Protein AF-A0A945S1F7-F1 (afdb_monomer_lite)

Sequence (358 aa):
MGRRASASGSDAGGPALHVALFGKHPAWADFLSVGLETDELRLLEQVLFDQGIDGNIASGVWGDPKERGQEIVERFNHAFVMLNGAGLLIGQWWPSRDRVGRSRPLAVCIQTESIPFARAIRVVFAQLHGTVPCLQGESSQQGVVAIVDGLRVALRAALCPSSLPPPDHELSFCPSLSWFLAHDVLSGDGDSLLRLLFLVKEALDFAESQPQHLRLPVCGTDAVETGVRWLDLLTRHFAPDQPCLLLMPADAAWVDLVVGQPDSLTLLCLGNRSQDNALDDDLSVAPSFLALAEKALGNAQAKGGDVLLREPRQKTVVLGEGSGTGRSVPAMSSKAILALVAIVVLLIVLAVALVVVL

Structure (mmCIF, N/CA/C/O backbone):
data_AF-A0A945S1F7-F1
#
_entry.id   AF-A0A945S1F7-F1
#
loop_
_atom_site.group_PDB
_atom_site.id
_atom_site.type_symbol
_atom_site.label_atom_id
_atom_site.label_alt_id
_atom_site.label_comp_id
_atom_site.label_asym_id
_atom_site.label_entity_id
_atom_site.label_seq_id
_atom_site.pdbx_PDB_ins_code
_atom_site.Cartn_x
_atom_site.Cartn_y
_atom_site.Cartn_z
_atom_site.occupancy
_atom_site.B_iso_or_equiv
_atom_site.auth_seq_id
_atom_site.auth_comp_id
_atom_site.auth_asym_id
_atom_site.auth_atom_id
_atom_site.pdbx_PDB_model_num
ATOM 1 N N . MET A 1 1 ? 13.639 -21.915 5.568 1.00 36.28 1 MET A N 1
ATOM 2 C CA . MET A 1 1 ? 12.352 -22.178 6.248 1.00 36.28 1 MET A CA 1
ATOM 3 C C . MET A 1 1 ? 11.379 -22.738 5.221 1.00 36.28 1 MET A C 1
ATOM 5 O O . MET A 1 1 ? 11.063 -22.040 4.271 1.00 36.28 1 MET A O 1
ATOM 9 N N . GLY A 1 2 ? 10.999 -24.013 5.331 1.00 31.80 2 GLY A N 1
ATOM 10 C CA . GLY A 1 2 ? 10.067 -24.646 4.390 1.00 31.80 2 GLY A CA 1
ATOM 11 C C . GLY A 1 2 ? 8.622 -24.270 4.719 1.00 31.80 2 GLY A C 1
ATOM 12 O O . GLY A 1 2 ? 8.180 -24.511 5.841 1.00 31.80 2 GLY A O 1
ATOM 13 N N . ARG A 1 3 ? 7.897 -23.675 3.761 1.00 39.59 3 ARG A N 1
ATOM 14 C CA . ARG A 1 3 ? 6.453 -23.416 3.876 1.00 39.59 3 ARG A CA 1
ATOM 15 C C . ARG A 1 3 ? 5.707 -24.751 3.950 1.00 39.59 3 ARG A C 1
ATOM 17 O O . ARG A 1 3 ? 5.797 -25.565 3.034 1.00 39.59 3 ARG A O 1
ATOM 24 N N . ARG A 1 4 ? 4.961 -24.968 5.036 1.00 31.48 4 ARG A N 1
ATOM 25 C CA . ARG A 1 4 ? 3.891 -25.970 5.082 1.00 31.48 4 ARG A CA 1
ATOM 26 C C . ARG A 1 4 ? 2.741 -25.434 4.236 1.00 31.48 4 ARG A C 1
ATOM 28 O O . ARG A 1 4 ? 2.175 -24.403 4.576 1.00 31.48 4 ARG A O 1
ATOM 35 N N . ALA A 1 5 ? 2.414 -26.125 3.149 1.00 35.66 5 ALA A N 1
ATOM 36 C CA . ALA A 1 5 ? 1.175 -25.887 2.427 1.00 35.66 5 ALA A CA 1
ATOM 37 C C . ALA A 1 5 ? 0.003 -26.206 3.370 1.00 35.66 5 ALA A C 1
ATOM 39 O O . ALA A 1 5 ? -0.187 -27.354 3.775 1.00 35.66 5 ALA A O 1
ATOM 40 N N . SER A 1 6 ? -0.723 -25.168 3.774 1.00 41.28 6 SER A N 1
ATOM 41 C CA . SER A 1 6 ? -1.999 -25.284 4.470 1.00 41.28 6 SER A CA 1
ATOM 42 C C . SER A 1 6 ? -3.024 -25.849 3.488 1.00 41.28 6 SER A C 1
ATOM 44 O O . SER A 1 6 ? -3.407 -25.181 2.532 1.00 41.28 6 SER A O 1
ATOM 46 N N . ALA A 1 7 ? -3.430 -27.099 3.698 1.00 40.28 7 ALA A N 1
ATOM 47 C CA . ALA A 1 7 ? -4.509 -27.733 2.956 1.00 40.28 7 ALA A CA 1
ATOM 48 C C . ALA A 1 7 ? -5.853 -27.370 3.608 1.00 40.28 7 ALA A C 1
ATOM 50 O O . ALA A 1 7 ? -6.366 -28.115 4.443 1.00 40.28 7 ALA A O 1
ATOM 51 N N . SER A 1 8 ? -6.419 -26.218 3.246 1.00 45.41 8 SER A N 1
ATOM 52 C CA . SER A 1 8 ? -7.858 -25.979 3.376 1.00 45.41 8 SER A CA 1
ATOM 53 C C . SER A 1 8 ? -8.549 -26.511 2.116 1.00 45.41 8 SER A C 1
ATOM 55 O O . SER A 1 8 ? -8.071 -26.320 0.999 1.00 45.41 8 SER A O 1
ATOM 57 N N . GLY A 1 9 ? -9.627 -27.275 2.311 1.00 41.16 9 GLY A N 1
ATOM 58 C CA . GLY A 1 9 ? -10.352 -27.969 1.248 1.00 41.16 9 GLY A CA 1
ATOM 59 C C . GLY A 1 9 ? -10.769 -27.023 0.125 1.00 41.16 9 GLY A C 1
ATOM 60 O O . GLY A 1 9 ? -11.421 -26.011 0.369 1.00 41.16 9 GLY A O 1
ATOM 61 N N . SER A 1 10 ? -10.370 -27.371 -1.097 1.00 42.69 10 SER A N 1
ATOM 62 C CA . SER A 1 10 ? -10.670 -26.630 -2.314 1.00 42.69 10 SER A CA 1
ATOM 63 C C . SER A 1 10 ? -12.162 -26.715 -2.636 1.00 42.69 10 SER A C 1
ATOM 65 O O . SER A 1 10 ? -12.619 -27.688 -3.243 1.00 42.69 10 SER A O 1
ATOM 67 N N . ASP A 1 11 ? -12.910 -25.684 -2.262 1.00 48.69 11 ASP A N 1
ATOM 68 C CA . ASP A 1 11 ? -14.096 -25.310 -3.022 1.00 48.69 11 ASP A CA 1
ATOM 69 C C . ASP A 1 11 ? -13.651 -24.897 -4.435 1.00 48.69 11 ASP A C 1
ATOM 71 O O . ASP A 1 11 ? -12.577 -24.327 -4.634 1.00 48.69 11 ASP A O 1
ATOM 75 N N . ALA A 1 12 ? -14.441 -25.280 -5.432 1.00 48.31 12 ALA A N 1
ATOM 76 C CA . ALA A 1 12 ? -14.116 -25.269 -6.855 1.00 48.31 12 ALA A CA 1
ATOM 77 C C . ALA A 1 12 ? -13.392 -23.998 -7.366 1.00 48.31 12 ALA A C 1
ATOM 79 O O . ALA A 1 12 ? -14.037 -22.990 -7.622 1.00 48.31 12 ALA A O 1
ATOM 80 N N . GLY A 1 13 ? -12.070 -24.093 -7.576 1.00 60.31 13 GLY A N 1
ATOM 81 C CA . GLY A 1 13 ? -11.239 -23.449 -8.617 1.00 60.31 13 GLY A CA 1
ATOM 82 C C . GLY A 1 13 ? -11.370 -21.950 -8.945 1.00 60.31 13 GLY A C 1
ATOM 83 O O . GLY A 1 13 ? -10.775 -21.515 -9.929 1.00 60.31 13 GLY A O 1
ATOM 84 N N . GLY A 1 14 ? -12.149 -21.165 -8.204 1.00 66.81 14 GLY A N 1
ATOM 85 C CA . GLY A 1 14 ? -12.323 -19.733 -8.436 1.00 66.81 14 GLY A CA 1
ATOM 86 C C . GLY A 1 14 ? -11.138 -18.908 -7.919 1.00 66.81 14 GLY A C 1
ATOM 87 O O . GLY A 1 14 ? -10.403 -19.377 -7.050 1.00 66.81 14 GLY A O 1
ATOM 88 N N . PRO A 1 15 ? -10.948 -17.672 -8.421 1.00 78.12 15 PRO A N 1
ATOM 89 C CA . PRO A 1 15 ? -9.958 -16.755 -7.860 1.00 78.12 15 PRO A CA 1
ATOM 90 C C . PRO A 1 15 ? -10.239 -16.525 -6.369 1.00 78.12 15 PRO A C 1
ATOM 92 O O . PRO A 1 15 ? -11.369 -16.196 -5.989 1.00 78.12 15 PRO A O 1
ATOM 95 N N . ALA A 1 16 ? -9.220 -16.706 -5.526 1.00 89.62 16 ALA A N 1
ATOM 96 C CA . ALA A 1 16 ? -9.347 -16.462 -4.097 1.00 89.62 16 ALA A CA 1
ATOM 97 C C . ALA A 1 16 ? -9.420 -14.951 -3.839 1.00 89.62 16 ALA A C 1
ATOM 99 O O . ALA A 1 16 ? -8.621 -14.166 -4.361 1.00 89.62 16 ALA A O 1
ATOM 100 N N . LEU A 1 17 ? -10.421 -14.551 -3.051 1.00 95.38 17 LEU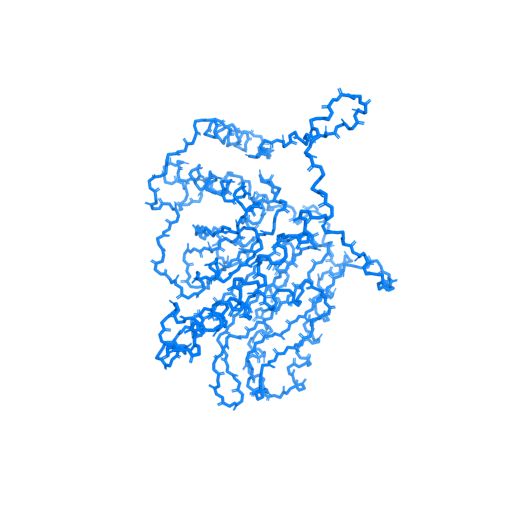 A N 1
ATOM 101 C CA . LEU A 1 17 ? -10.635 -13.170 -2.643 1.00 95.38 17 LEU A CA 1
ATOM 102 C C . LEU A 1 17 ? -11.027 -13.105 -1.173 1.00 95.38 17 LEU A C 1
ATOM 104 O O . LEU A 1 17 ? -12.053 -13.669 -0.766 1.00 95.38 17 LEU A O 1
ATOM 108 N N . HIS A 1 18 ? -10.240 -12.337 -0.426 1.00 97.25 18 HIS A N 1
ATOM 109 C CA . HIS A 1 18 ? -10.429 -12.083 0.996 1.00 97.25 18 HIS A CA 1
ATOM 110 C C . HIS A 1 18 ? -10.483 -10.577 1.243 1.00 97.25 18 HIS A C 1
ATOM 112 O O . HIS A 1 18 ? -9.827 -9.802 0.550 1.00 97.25 18 HIS A O 1
ATOM 118 N N . VAL A 1 19 ? -11.289 -10.166 2.220 1.00 98.31 19 VAL A N 1
ATOM 119 C CA . VAL A 1 19 ? -11.474 -8.759 2.597 1.00 98.31 19 VAL A CA 1
ATOM 120 C C . VAL A 1 19 ? -11.284 -8.657 4.098 1.00 98.31 19 VAL A C 1
ATOM 122 O O . VAL A 1 19 ? -11.997 -9.334 4.841 1.00 98.31 19 VAL A O 1
ATOM 125 N N . ALA A 1 20 ? -10.366 -7.792 4.509 1.00 98.38 20 ALA A N 1
ATOM 126 C CA . ALA A 1 20 ? -10.071 -7.470 5.891 1.00 98.38 20 ALA A CA 1
ATOM 127 C C . ALA A 1 20 ? -10.314 -5.989 6.185 1.00 98.38 20 ALA A C 1
ATOM 129 O O . ALA A 1 20 ? -10.164 -5.126 5.317 1.00 98.38 20 ALA A O 1
ATOM 130 N N . LEU A 1 21 ? -10.656 -5.707 7.437 1.00 98.44 21 LEU A N 1
ATOM 131 C CA . LEU A 1 21 ? -10.780 -4.366 7.989 1.00 98.44 21 LEU A CA 1
ATOM 132 C C . LEU A 1 21 ? -10.095 -4.358 9.358 1.00 98.44 21 LEU A C 1
ATOM 134 O O . LEU A 1 21 ? -10.461 -5.146 10.234 1.00 98.44 21 LEU A O 1
ATOM 138 N N . PHE A 1 22 ? -9.100 -3.493 9.539 1.00 98.06 22 PHE A N 1
ATOM 139 C CA . PHE A 1 22 ? -8.325 -3.421 10.777 1.00 98.06 22 PHE A CA 1
ATOM 140 C C . PHE A 1 22 ? -7.873 -1.996 11.102 1.00 98.06 22 PHE A C 1
ATOM 142 O O . PHE A 1 22 ? -7.606 -1.197 10.203 1.00 98.06 22 PHE A O 1
ATOM 149 N N . GLY A 1 23 ? -7.831 -1.650 12.389 1.00 97.19 23 GLY A N 1
ATOM 150 C CA . GLY A 1 23 ? -7.505 -0.306 12.872 1.00 97.19 23 GLY A CA 1
ATOM 151 C C . GLY A 1 23 ? -8.453 0.179 13.968 1.00 97.19 23 GLY A C 1
ATOM 152 O O . GLY A 1 23 ? -8.970 -0.602 14.763 1.00 97.19 23 GLY A O 1
ATOM 153 N N . LYS A 1 24 ? -8.703 1.488 14.044 1.00 96.75 24 LYS A N 1
ATOM 154 C CA . LYS A 1 24 ? -9.683 2.064 14.988 1.00 96.75 24 LYS A CA 1
ATOM 155 C C . LYS A 1 24 ? -10.971 2.431 14.265 1.00 96.75 24 LYS A C 1
ATOM 157 O O . LYS A 1 24 ? -10.916 2.931 13.150 1.00 96.75 24 LYS A O 1
ATOM 162 N N . HIS A 1 25 ? -12.128 2.212 14.882 1.00 98.06 25 HIS A N 1
ATOM 163 C CA . HIS A 1 25 ? -13.421 2.550 14.281 1.00 98.06 25 HIS A CA 1
ATOM 164 C C . HIS A 1 25 ? -14.440 2.984 15.351 1.00 98.06 25 HIS A C 1
ATOM 166 O O . HIS A 1 25 ? -14.472 2.349 16.411 1.00 98.06 25 HIS A O 1
ATOM 172 N N . PRO A 1 26 ? -15.317 3.981 15.096 1.00 98.00 26 PRO A N 1
ATOM 173 C CA . PRO A 1 26 ? -16.248 4.510 16.103 1.00 98.00 26 PRO A CA 1
ATOM 174 C C . PRO A 1 26 ? -17.187 3.474 16.739 1.00 98.00 26 PRO A C 1
ATOM 176 O O . PRO A 1 26 ? -17.612 3.632 17.881 1.00 98.00 26 PRO A O 1
ATOM 179 N N . ALA A 1 27 ? -17.490 2.390 16.023 1.00 98.06 27 ALA A N 1
ATOM 180 C CA . ALA A 1 27 ? -18.335 1.300 16.517 1.00 98.06 27 ALA A CA 1
ATOM 181 C C . ALA A 1 27 ? -17.644 0.341 17.518 1.00 98.06 27 ALA A C 1
ATOM 183 O O . ALA A 1 27 ? -18.314 -0.475 18.160 1.00 98.06 27 ALA A O 1
ATOM 184 N N . TRP A 1 28 ? -16.319 0.417 17.686 1.00 98.25 28 TRP A N 1
ATOM 185 C CA . TRP A 1 28 ? -15.561 -0.410 18.632 1.00 98.25 28 TRP A CA 1
ATOM 186 C C . TRP A 1 28 ? -14.955 0.440 19.735 1.00 98.25 28 TRP A C 1
ATOM 188 O O . TRP A 1 28 ? -14.547 1.571 19.507 1.00 98.25 28 TRP A O 1
ATOM 198 N N . ALA A 1 29 ? -14.900 -0.101 20.955 1.00 96.94 29 ALA A N 1
ATOM 199 C CA . ALA A 1 29 ? -14.156 0.538 22.036 1.00 96.94 29 ALA A CA 1
ATOM 200 C C . ALA A 1 29 ? -12.647 0.368 21.850 1.00 96.94 29 ALA A C 1
ATOM 202 O O . ALA A 1 29 ? -11.910 1.279 22.199 1.00 96.94 29 ALA A O 1
ATOM 203 N N . ASP A 1 30 ? -12.215 -0.763 21.287 1.00 95.75 30 ASP A N 1
ATOM 204 C CA . ASP A 1 30 ? -10.816 -1.157 21.131 1.00 95.75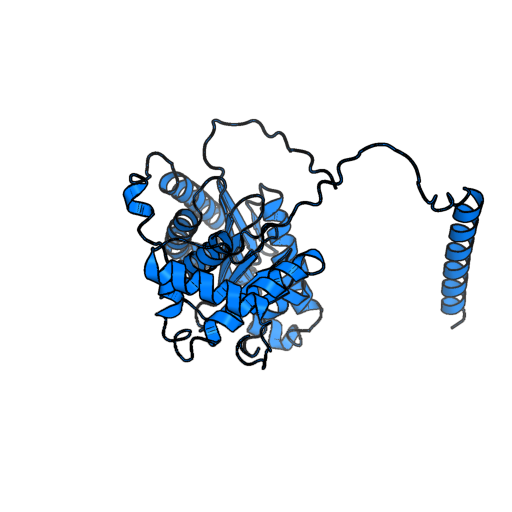 30 ASP A CA 1
ATOM 205 C C . ASP A 1 30 ? -10.402 -1.254 19.659 1.00 95.75 30 ASP A C 1
ATOM 207 O O . ASP A 1 30 ? -11.055 -0.699 18.777 1.00 95.75 30 ASP A O 1
ATOM 211 N N . PHE A 1 31 ? -9.239 -1.852 19.405 1.00 95.94 31 PHE A N 1
ATOM 212 C CA . PHE A 1 31 ? -8.765 -2.115 18.052 1.00 95.94 31 PHE A CA 1
ATOM 213 C C . PHE A 1 31 ? -9.722 -3.086 17.343 1.00 95.94 31 PHE A C 1
ATOM 215 O O . PHE A 1 31 ? -10.110 -4.112 17.902 1.00 95.94 31 PHE A O 1
ATOM 222 N N . LEU A 1 32 ? -10.135 -2.723 16.135 1.00 97.44 32 LEU A N 1
ATOM 223 C CA . LEU A 1 32 ? -10.946 -3.535 15.244 1.00 97.44 32 LEU A CA 1
ATOM 224 C C . LEU A 1 32 ? -10.019 -4.403 14.402 1.00 97.44 32 LEU A C 1
ATOM 226 O O . LEU A 1 32 ? -9.070 -3.888 13.824 1.00 97.44 32 LEU A O 1
ATOM 230 N N . SER A 1 33 ? -10.338 -5.689 14.300 1.00 97.25 33 SER A N 1
ATOM 231 C CA . SER A 1 33 ? -9.653 -6.637 13.428 1.00 97.25 33 SER A CA 1
ATOM 232 C C . SER A 1 33 ? -10.656 -7.690 12.952 1.00 97.25 33 SER A C 1
ATOM 234 O O . SER A 1 33 ? -11.132 -8.514 13.736 1.00 97.25 33 SER A O 1
ATOM 236 N N . VAL A 1 34 ? -11.076 -7.608 11.686 1.00 96.88 34 VAL A N 1
ATOM 237 C CA . VAL A 1 34 ? -12.052 -8.523 11.070 1.00 96.88 34 VAL A CA 1
ATOM 238 C C . VAL A 1 34 ? -11.606 -8.931 9.668 1.00 96.88 34 VAL A C 1
ATOM 240 O O . VAL A 1 34 ? -10.986 -8.151 8.951 1.00 96.88 34 VAL A O 1
ATOM 243 N N . GLY A 1 35 ? -11.944 -10.157 9.255 1.00 95.88 35 GLY A N 1
ATOM 244 C CA . GLY A 1 35 ? -11.673 -10.647 7.896 1.00 95.88 35 GLY A CA 1
ATOM 245 C C . GLY A 1 35 ? -10.225 -11.078 7.618 1.00 95.88 35 GLY A C 1
ATOM 246 O O . GLY A 1 35 ? -9.850 -11.258 6.463 1.00 95.88 35 GLY A O 1
ATOM 247 N N . LEU A 1 36 ? -9.410 -11.283 8.658 1.00 96.50 36 LEU A N 1
ATOM 248 C CA . LEU A 1 36 ? -8.033 -11.788 8.558 1.00 96.50 36 LEU A CA 1
ATOM 249 C C . LEU A 1 36 ? -7.988 -13.311 8.387 1.00 96.50 36 LEU A C 1
ATOM 251 O O . LEU A 1 36 ? -7.552 -14.066 9.264 1.00 96.50 36 LEU A O 1
ATOM 255 N N . GLU A 1 37 ? -8.518 -13.773 7.264 1.00 95.88 37 GLU A N 1
ATOM 256 C CA . GLU A 1 37 ? -8.692 -15.197 6.972 1.00 95.88 37 GLU A CA 1
ATOM 257 C C . GLU A 1 37 ? -7.371 -15.871 6.567 1.00 95.88 37 GLU A C 1
ATOM 259 O O . GLU A 1 37 ? -7.150 -17.037 6.903 1.00 95.88 37 GLU A O 1
ATOM 264 N N . THR A 1 38 ? -6.469 -15.125 5.930 1.00 96.25 38 THR A N 1
ATOM 265 C CA . THR A 1 38 ? -5.183 -15.608 5.409 1.00 96.25 38 THR A CA 1
ATOM 266 C C . THR A 1 38 ? -4.010 -15.199 6.298 1.00 96.25 38 THR A C 1
ATOM 268 O O . THR A 1 38 ? -4.092 -14.243 7.075 1.00 96.25 38 THR A O 1
ATOM 271 N N . ASP A 1 39 ? -2.896 -15.921 6.179 1.00 95.75 39 ASP A N 1
ATOM 272 C CA . ASP A 1 39 ? -1.660 -15.572 6.885 1.00 95.75 39 ASP A CA 1
ATOM 273 C C . ASP A 1 39 ? -1.058 -14.273 6.338 1.00 95.75 39 ASP A C 1
ATOM 275 O O . ASP A 1 39 ? -0.510 -13.482 7.101 1.00 95.75 39 ASP A O 1
ATOM 279 N N . GLU A 1 40 ? -1.218 -14.007 5.041 1.00 95.56 40 GLU A N 1
ATOM 280 C CA . GLU A 1 40 ? -0.779 -12.773 4.396 1.00 95.56 40 GLU A CA 1
ATOM 281 C C . GLU A 1 40 ? -1.488 -11.540 4.962 1.00 95.56 40 GLU A C 1
ATOM 283 O O . GLU A 1 40 ? -0.826 -10.541 5.233 1.00 95.56 40 GLU A O 1
ATOM 288 N N . LEU A 1 41 ? -2.806 -11.601 5.187 1.00 97.12 41 LEU A N 1
ATOM 289 C CA . LEU A 1 41 ? -3.553 -10.484 5.772 1.00 97.12 41 LEU A CA 1
ATOM 290 C C . LEU A 1 41 ? -3.168 -10.245 7.237 1.00 97.12 41 LEU A C 1
ATOM 292 O O . LEU A 1 41 ? -3.018 -9.093 7.638 1.00 97.12 41 LEU A O 1
ATOM 296 N N . ARG A 1 42 ? -2.955 -11.310 8.024 1.00 97.38 42 ARG A N 1
ATOM 297 C CA . ARG A 1 42 ? -2.464 -11.191 9.412 1.00 97.38 42 ARG A CA 1
ATOM 298 C C . ARG A 1 42 ? -1.059 -10.604 9.463 1.00 97.38 42 ARG A C 1
ATOM 300 O O . ARG A 1 42 ? -0.787 -9.727 10.273 1.00 97.38 42 ARG A O 1
ATOM 307 N N . LEU A 1 43 ? -0.172 -11.070 8.583 1.00 95.56 43 LEU A N 1
ATOM 308 C CA . LEU A 1 43 ? 1.182 -10.539 8.478 1.00 95.56 43 LEU A CA 1
ATOM 309 C C . LEU A 1 43 ? 1.154 -9.061 8.082 1.00 95.56 43 LEU A C 1
ATOM 311 O O . LEU A 1 43 ? 1.918 -8.272 8.629 1.00 95.56 43 LEU A O 1
ATOM 315 N N . LEU A 1 44 ? 0.271 -8.682 7.155 1.00 95.69 44 LEU A N 1
ATOM 316 C CA . LEU A 1 44 ? 0.110 -7.298 6.733 1.00 95.69 44 LEU A CA 1
ATOM 317 C C . LEU A 1 44 ? -0.371 -6.402 7.882 1.00 95.69 44 LEU A C 1
ATOM 319 O O . LEU A 1 44 ? 0.213 -5.344 8.092 1.00 95.69 44 LEU A O 1
ATOM 323 N N . GLU A 1 45 ? -1.394 -6.818 8.635 1.00 96.88 45 GLU A N 1
ATOM 324 C CA . GLU A 1 45 ? -1.849 -6.103 9.836 1.00 96.88 45 GLU A CA 1
ATOM 325 C C . GLU A 1 45 ? -0.696 -5.940 10.833 1.00 96.88 45 GLU A C 1
ATOM 327 O O . GLU A 1 45 ? -0.377 -4.817 11.219 1.00 96.88 45 GLU A O 1
ATOM 332 N N . GLN A 1 46 ? -0.015 -7.035 11.182 1.00 96.25 46 GLN A N 1
ATOM 333 C CA . GLN A 1 46 ? 1.082 -7.019 12.146 1.00 96.25 46 GLN A CA 1
ATOM 334 C C . GLN A 1 46 ? 2.223 -6.085 11.712 1.00 96.25 46 GLN A C 1
ATOM 336 O O . GLN A 1 46 ? 2.772 -5.331 12.515 1.00 96.25 46 GLN A O 1
ATOM 341 N N . VAL A 1 47 ? 2.615 -6.138 10.440 1.00 94.31 47 VAL A N 1
ATOM 342 C CA . VAL A 1 47 ? 3.730 -5.342 9.919 1.00 94.31 47 VAL A CA 1
ATOM 343 C C . VAL A 1 47 ? 3.343 -3.875 9.797 1.00 94.31 47 VAL A C 1
ATOM 345 O O . VAL A 1 47 ? 4.086 -3.007 10.247 1.00 94.31 47 VAL A O 1
ATOM 348 N N . LEU A 1 48 ? 2.182 -3.576 9.213 1.00 93.44 48 LEU A N 1
ATOM 349 C CA . LEU A 1 48 ? 1.798 -2.196 8.936 1.00 93.44 48 LEU A CA 1
ATOM 350 C C . LEU A 1 48 ? 1.308 -1.471 10.191 1.00 93.44 48 LEU A C 1
ATOM 352 O O . LEU A 1 48 ? 1.660 -0.309 10.382 1.00 93.44 48 LEU A O 1
ATOM 356 N N . PHE A 1 49 ? 0.535 -2.132 11.057 1.00 93.06 49 PHE A N 1
ATOM 357 C CA . PHE A 1 49 ? 0.030 -1.522 12.287 1.00 93.06 49 PHE A CA 1
ATOM 358 C C . PHE A 1 49 ? 0.971 -1.723 13.460 1.00 93.06 49 PHE A C 1
ATOM 360 O O . PHE A 1 49 ? 1.541 -0.734 13.913 1.00 93.06 49 PHE A O 1
ATOM 367 N N . ASP A 1 50 ? 1.157 -2.953 13.939 1.00 92.75 50 ASP A N 1
ATOM 368 C CA . ASP A 1 50 ? 1.857 -3.170 15.211 1.00 92.75 50 ASP A CA 1
ATOM 369 C C . ASP A 1 50 ? 3.319 -2.717 15.133 1.00 92.75 50 ASP A C 1
ATOM 371 O O . ASP A 1 50 ? 3.807 -1.980 15.991 1.00 92.75 50 ASP A O 1
ATOM 375 N N . GLN A 1 51 ? 4.025 -3.142 14.083 1.00 93.31 51 GLN A N 1
ATOM 376 C CA . GLN A 1 51 ? 5.445 -2.837 13.904 1.00 93.31 51 GLN A CA 1
ATOM 377 C C . GLN A 1 51 ? 5.659 -1.458 13.271 1.00 93.31 51 GLN A C 1
ATOM 379 O O . GLN A 1 51 ? 6.539 -0.716 13.702 1.00 93.31 51 GLN A O 1
ATOM 384 N N . GLY A 1 52 ? 4.853 -1.114 12.267 1.00 92.81 52 GLY A N 1
ATOM 385 C CA . GLY A 1 52 ? 4.921 0.151 11.546 1.00 92.81 52 GLY A CA 1
ATOM 386 C C . GLY A 1 52 ? 4.330 1.310 12.334 1.00 92.81 52 GLY A C 1
ATOM 387 O O . GLY A 1 52 ? 5.041 2.049 13.007 1.00 92.81 52 GLY A O 1
ATOM 388 N N . ILE A 1 53 ? 3.018 1.504 12.217 1.00 91.31 53 ILE A N 1
ATOM 389 C CA . ILE A 1 53 ? 2.319 2.689 12.729 1.00 91.31 53 ILE A CA 1
ATOM 390 C C . ILE A 1 53 ? 2.443 2.809 14.251 1.00 91.31 53 ILE A C 1
ATOM 392 O O . ILE A 1 53 ? 2.877 3.846 14.750 1.00 91.31 53 ILE A O 1
ATOM 396 N N . ASP A 1 54 ? 2.082 1.770 15.002 1.00 90.69 54 ASP A N 1
ATOM 397 C CA . ASP A 1 54 ? 2.141 1.794 16.461 1.00 90.69 54 ASP A CA 1
ATOM 398 C C . ASP A 1 54 ? 3.578 1.804 16.972 1.00 90.69 54 ASP A C 1
ATOM 400 O O . ASP A 1 54 ? 3.876 2.563 17.895 1.00 90.69 54 ASP A O 1
ATOM 404 N N . GLY A 1 55 ? 4.485 1.054 16.341 1.00 91.69 55 GLY A N 1
ATOM 405 C CA . GLY A 1 55 ? 5.913 1.094 16.656 1.00 91.69 55 GLY A CA 1
ATOM 406 C C . GLY A 1 55 ? 6.535 2.483 16.461 1.00 91.69 55 GLY A C 1
ATOM 407 O O . GLY A 1 55 ? 7.252 2.979 17.336 1.00 91.69 55 GLY A O 1
ATOM 408 N N . ASN A 1 56 ? 6.218 3.164 15.358 1.00 91.62 56 ASN A N 1
ATOM 409 C CA . ASN A 1 56 ? 6.741 4.500 15.056 1.00 91.62 56 ASN A CA 1
ATOM 410 C C . ASN A 1 56 ? 6.116 5.599 15.927 1.00 91.62 56 ASN A C 1
ATOM 412 O O . ASN A 1 56 ? 6.802 6.554 16.298 1.00 91.62 56 ASN A O 1
ATOM 416 N N . ILE A 1 57 ? 4.848 5.446 16.322 1.00 88.19 57 ILE A N 1
ATOM 417 C CA . ILE A 1 57 ? 4.235 6.310 17.338 1.00 88.19 57 ILE A CA 1
ATOM 418 C C . ILE A 1 57 ? 4.899 6.060 18.696 1.00 88.19 57 ILE A C 1
ATOM 420 O O . ILE A 1 57 ? 5.352 7.001 19.336 1.00 88.19 57 ILE A O 1
ATOM 424 N N . ALA A 1 58 ? 4.991 4.808 19.149 1.00 88.69 58 ALA A N 1
ATOM 425 C CA . ALA A 1 58 ? 5.502 4.471 20.478 1.00 88.69 58 ALA A CA 1
ATOM 426 C C . ALA A 1 58 ? 6.978 4.84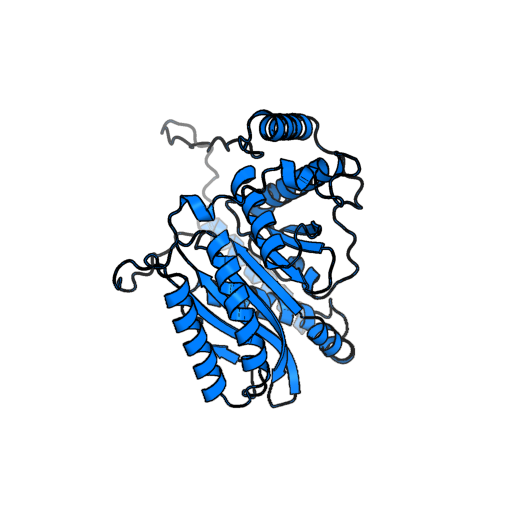8 20.672 1.00 88.69 58 ALA A C 1
ATOM 428 O O . ALA A 1 58 ? 7.364 5.256 21.766 1.00 88.69 58 ALA A O 1
ATOM 429 N N . SER A 1 59 ? 7.792 4.750 19.618 1.00 90.06 59 SER A N 1
ATOM 430 C CA . SER A 1 59 ? 9.198 5.170 19.643 1.00 90.06 59 SER A CA 1
ATOM 431 C C . SER A 1 59 ? 9.384 6.692 19.670 1.00 90.06 59 SER A C 1
ATOM 433 O O . SER A 1 59 ? 10.486 7.162 19.947 1.00 90.06 59 SER A O 1
ATOM 435 N N . GLY A 1 60 ? 8.333 7.469 19.385 1.00 88.06 60 GLY A N 1
ATOM 436 C CA . GLY A 1 60 ? 8.395 8.927 19.303 1.00 88.06 60 GLY A CA 1
ATOM 437 C C . GLY A 1 60 ? 9.122 9.450 18.062 1.00 88.06 60 GLY A 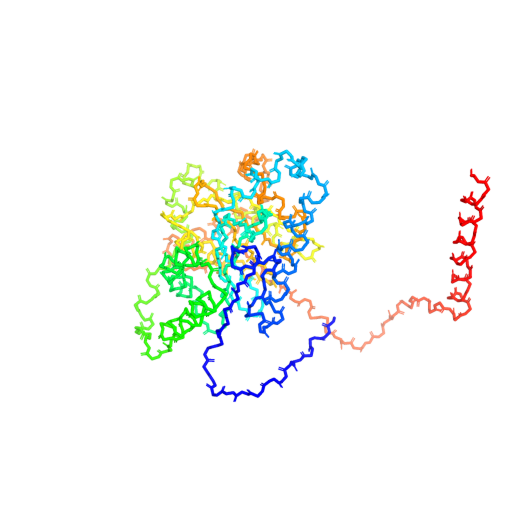C 1
ATOM 438 O O . GLY A 1 60 ? 9.379 10.649 17.976 1.00 88.06 60 GLY A O 1
ATOM 439 N N . VAL A 1 61 ? 9.446 8.592 17.083 1.00 88.12 61 VAL A N 1
ATOM 440 C CA . VAL A 1 61 ? 10.158 9.007 15.858 1.00 88.12 61 VAL A CA 1
ATOM 441 C C . VAL A 1 61 ? 9.309 9.953 15.006 1.00 88.12 61 VAL A C 1
ATOM 443 O O . VAL A 1 61 ? 9.841 10.853 14.360 1.00 88.12 61 VAL A O 1
ATOM 446 N N . TRP A 1 62 ? 7.981 9.828 15.054 1.00 85.31 62 TRP A N 1
ATOM 447 C CA . TRP A 1 62 ? 7.079 10.802 14.429 1.00 85.31 62 TRP A CA 1
ATOM 448 C C . TRP A 1 62 ? 6.794 12.045 15.301 1.00 85.31 62 TRP A C 1
ATOM 450 O O . TRP A 1 62 ? 6.032 12.929 14.906 1.00 85.31 62 TRP A O 1
ATOM 460 N N . GLY A 1 63 ? 7.450 12.162 16.456 1.00 82.31 63 GLY A N 1
ATOM 461 C CA . GLY A 1 63 ? 7.267 13.217 17.453 1.00 82.31 63 GLY A CA 1
ATOM 462 C C . GLY A 1 63 ? 6.554 12.723 18.712 1.00 82.31 63 GLY A C 1
ATOM 463 O O . GLY A 1 63 ? 6.166 11.557 18.791 1.00 82.31 63 GLY A O 1
ATOM 464 N N . ASP A 1 64 ? 6.379 13.610 19.702 1.00 78.25 64 ASP A N 1
ATOM 465 C CA . ASP A 1 64 ? 5.708 13.255 20.960 1.00 78.25 64 ASP A CA 1
ATOM 466 C C . ASP A 1 64 ? 4.284 12.738 20.667 1.00 78.25 64 ASP A C 1
ATOM 468 O O . ASP A 1 64 ? 3.466 13.477 20.106 1.00 78.25 64 ASP A O 1
ATOM 472 N N . PRO A 1 65 ? 3.946 11.494 21.051 1.00 72.75 65 PRO A N 1
ATOM 473 C CA . PRO A 1 65 ? 2.623 10.918 20.827 1.00 72.75 65 PRO A CA 1
ATOM 474 C C . PRO A 1 65 ? 1.470 11.736 21.413 1.00 72.75 65 PRO A C 1
ATOM 476 O O . PRO A 1 65 ? 0.360 11.680 20.882 1.00 72.75 65 PRO A O 1
ATOM 479 N N . LYS A 1 66 ? 1.707 12.483 22.498 1.00 72.31 66 LYS A N 1
ATOM 480 C CA . LYS A 1 66 ? 0.695 13.332 23.142 1.00 72.31 66 LYS A CA 1
ATOM 481 C C . LYS A 1 66 ? 0.420 14.606 22.355 1.00 72.31 66 LYS A C 1
ATOM 483 O O . LYS A 1 66 ? -0.709 15.082 22.372 1.00 72.31 66 LYS A O 1
ATOM 488 N N . GLU A 1 67 ? 1.434 15.139 21.684 1.00 71.44 67 GLU A N 1
ATOM 489 C CA . GLU A 1 67 ? 1.343 16.409 20.963 1.00 71.44 67 GLU A CA 1
ATOM 490 C C . GLU A 1 67 ? 1.013 16.189 19.485 1.00 71.44 67 GLU A C 1
ATOM 492 O O . GLU A 1 67 ? 0.136 16.847 18.935 1.00 71.44 67 GLU A O 1
ATOM 497 N N . ARG A 1 68 ? 1.675 15.219 18.844 1.00 73.06 68 ARG A N 1
ATOM 498 C CA . ARG A 1 68 ? 1.626 15.013 17.389 1.00 73.06 68 ARG A CA 1
ATOM 499 C C . ARG A 1 68 ? 0.929 13.730 16.970 1.00 73.06 68 ARG A C 1
ATOM 501 O O . ARG A 1 68 ? 0.597 13.589 15.798 1.00 73.06 68 ARG A O 1
ATOM 508 N N . GLY A 1 69 ? 0.660 12.808 17.897 1.00 70.69 69 GLY A N 1
ATOM 509 C CA . GLY A 1 69 ? 0.025 11.522 17.585 1.00 70.69 69 GLY A CA 1
ATOM 510 C C . GLY A 1 69 ? -1.289 11.680 16.817 1.00 70.69 69 GLY A C 1
ATOM 511 O O . GLY A 1 69 ? -1.546 10.947 15.866 1.00 70.69 69 GLY A O 1
ATOM 512 N N . GLN A 1 70 ? -2.096 12.677 17.182 1.00 75.88 70 GLN A N 1
ATOM 513 C CA . GLN A 1 70 ? -3.340 12.976 16.480 1.00 75.88 70 GLN A CA 1
ATOM 514 C C . GLN A 1 70 ? -3.102 13.631 15.111 1.00 75.88 70 GLN A C 1
ATOM 516 O O . GLN A 1 70 ? -3.714 13.204 14.136 1.00 75.88 70 GLN A O 1
ATOM 521 N N . GLU A 1 71 ? -2.183 14.597 15.017 1.00 82.56 71 GLU A N 1
ATOM 522 C CA . GLU A 1 71 ? -1.821 15.241 13.745 1.00 82.56 71 GLU A CA 1
ATOM 523 C C . GLU A 1 71 ? -1.306 14.226 12.719 1.00 82.56 71 GLU A C 1
ATOM 525 O O . GLU A 1 71 ? -1.601 14.328 11.533 1.00 82.56 71 GLU A O 1
ATOM 530 N N . ILE A 1 72 ? -0.527 13.238 13.168 1.00 82.38 72 ILE A N 1
ATOM 531 C CA . ILE A 1 72 ? -0.008 12.168 12.314 1.00 82.38 72 ILE A CA 1
ATOM 532 C C . ILE A 1 72 ? -1.159 11.304 11.805 1.00 82.38 72 ILE A C 1
ATOM 534 O O . ILE A 1 72 ? -1.229 11.036 10.610 1.00 82.38 72 ILE A O 1
ATOM 538 N N . VAL A 1 73 ? -2.090 10.910 12.682 1.00 85.19 73 VAL A N 1
ATOM 539 C CA . VAL A 1 73 ? -3.260 10.108 12.289 1.00 85.19 73 VAL A CA 1
ATOM 540 C C . VAL A 1 73 ? -4.136 10.855 11.282 1.00 85.19 73 VAL A C 1
ATOM 542 O O . VAL A 1 73 ? -4.588 10.257 10.310 1.00 85.19 73 VAL A O 1
ATOM 545 N N . GLU A 1 74 ? -4.330 12.159 11.466 1.00 87.69 74 GLU A N 1
ATOM 546 C CA . GLU A 1 74 ? -5.096 13.018 10.552 1.00 87.69 74 GLU A CA 1
ATOM 547 C C . GLU A 1 74 ? -4.481 13.106 9.144 1.00 87.69 74 GLU A C 1
ATOM 549 O O . GLU A 1 74 ? -5.185 13.425 8.189 1.00 87.69 74 GLU A O 1
ATOM 554 N N . ARG A 1 75 ? -3.199 12.754 8.979 1.00 87.06 75 ARG A N 1
ATOM 555 C CA . ARG A 1 75 ? -2.519 12.717 7.672 1.00 87.06 75 ARG A CA 1
ATOM 556 C C . ARG A 1 75 ? -2.697 11.409 6.914 1.00 87.06 75 ARG A C 1
ATOM 558 O O . ARG A 1 75 ? -2.292 11.348 5.752 1.00 87.06 75 ARG A O 1
ATOM 565 N N . PHE A 1 76 ? -3.250 10.365 7.532 1.00 90.56 76 PHE A N 1
ATOM 566 C CA . PHE A 1 76 ? -3.451 9.099 6.835 1.00 90.56 76 PHE A CA 1
ATOM 567 C C . PHE A 1 76 ? -4.540 9.264 5.788 1.00 90.56 76 PHE A C 1
ATOM 569 O O . PHE A 1 76 ? -5.711 9.273 6.115 1.00 90.56 76 PHE A O 1
ATOM 576 N N . ASN A 1 77 ? -4.161 9.355 4.524 1.00 93.44 77 ASN A N 1
ATOM 577 C CA . ASN A 1 77 ? -5.081 9.247 3.403 1.00 93.44 77 ASN A CA 1
ATOM 578 C C . ASN A 1 77 ? -4.309 8.608 2.256 1.00 93.44 77 ASN A C 1
ATOM 580 O O . ASN A 1 77 ? -3.794 9.297 1.378 1.00 93.44 77 ASN A O 1
ATOM 584 N N . HIS A 1 78 ? -4.107 7.299 2.359 1.00 95.75 78 HIS A N 1
ATOM 585 C CA . HIS A 1 78 ? -3.206 6.568 1.478 1.00 95.75 78 HIS A CA 1
ATOM 586 C C . HIS A 1 78 ? -3.957 5.421 0.831 1.00 95.75 78 HIS A C 1
ATOM 588 O O . HIS A 1 78 ? -4.572 4.610 1.521 1.00 95.75 78 HIS A O 1
ATOM 594 N N . ALA A 1 79 ? -3.856 5.319 -0.483 1.00 97.69 79 ALA A N 1
ATOM 595 C CA . ALA A 1 79 ? -4.045 4.053 -1.161 1.00 97.69 79 ALA A CA 1
ATOM 596 C C . ALA A 1 79 ? -2.751 3.238 -1.037 1.00 97.69 79 ALA A C 1
ATOM 598 O O . ALA A 1 79 ? -1.658 3.804 -0.993 1.00 97.69 79 ALA A O 1
ATOM 599 N N . PHE A 1 80 ? -2.851 1.916 -0.995 1.00 98.06 80 PHE A N 1
ATOM 600 C CA . PHE A 1 80 ? -1.673 1.063 -1.058 1.00 98.06 80 PHE A CA 1
ATOM 601 C C . PHE A 1 80 ? -1.912 -0.170 -1.915 1.00 98.06 80 PHE A C 1
ATOM 603 O O . PHE A 1 80 ? -3.032 -0.680 -2.012 1.00 98.06 80 PHE A O 1
ATOM 610 N N . VAL A 1 81 ? -0.837 -0.654 -2.530 1.00 98.12 81 VAL A N 1
ATOM 611 C CA . VAL A 1 81 ? -0.827 -1.921 -3.258 1.00 98.12 81 VAL A CA 1
ATOM 612 C C . VAL A 1 81 ? 0.463 -2.659 -2.940 1.00 98.12 81 VAL A C 1
ATOM 614 O O . VAL A 1 81 ? 1.542 -2.102 -3.102 1.00 98.12 81 VAL A O 1
ATOM 617 N N . MET A 1 82 ? 0.363 -3.912 -2.510 1.00 97.94 82 MET A N 1
ATOM 618 C CA . MET A 1 82 ? 1.507 -4.779 -2.262 1.00 97.94 82 MET A CA 1
ATOM 619 C C . MET A 1 82 ? 1.454 -5.992 -3.178 1.00 97.94 82 MET A C 1
ATOM 621 O O . MET A 1 82 ? 0.528 -6.800 -3.101 1.00 97.94 82 MET A O 1
ATOM 625 N N . LEU A 1 83 ? 2.470 -6.128 -4.022 1.00 96.69 83 LEU A N 1
ATOM 626 C CA . LEU A 1 83 ? 2.747 -7.355 -4.753 1.00 96.69 83 LEU A CA 1
ATOM 627 C C . LEU A 1 83 ? 3.646 -8.239 -3.893 1.00 96.69 83 LEU A C 1
ATOM 629 O O . LEU A 1 83 ? 4.659 -7.774 -3.372 1.00 96.69 83 LEU A O 1
ATOM 633 N N . ASN A 1 84 ? 3.303 -9.514 -3.754 1.00 94.19 84 ASN A N 1
ATOM 634 C CA . ASN A 1 84 ? 4.159 -10.496 -3.100 1.00 94.19 84 ASN A CA 1
ATOM 635 C C . ASN A 1 84 ? 4.013 -11.874 -3.768 1.00 94.19 84 ASN A C 1
ATOM 637 O O . ASN A 1 84 ? 3.230 -12.059 -4.697 1.00 94.19 84 ASN A O 1
ATOM 641 N N . GLY A 1 85 ? 4.764 -12.867 -3.287 1.00 89.19 85 GLY A N 1
ATOM 642 C CA . GLY A 1 85 ? 4.723 -14.221 -3.849 1.00 89.19 85 GLY A CA 1
ATOM 643 C C . GLY A 1 85 ? 3.394 -14.974 -3.667 1.00 89.19 85 GLY A C 1
ATOM 644 O O . GLY A 1 85 ? 3.251 -16.052 -4.235 1.00 89.19 85 GLY A O 1
ATOM 645 N N . ALA A 1 86 ? 2.454 -14.456 -2.872 1.00 89.50 86 ALA A N 1
ATOM 646 C CA . ALA A 1 86 ? 1.123 -15.038 -2.681 1.00 89.50 86 ALA A CA 1
ATOM 647 C C . ALA A 1 86 ? 0.055 -14.374 -3.566 1.00 89.50 86 ALA A C 1
ATOM 649 O O . ALA A 1 86 ? -0.972 -14.982 -3.843 1.00 89.50 86 ALA A O 1
ATOM 650 N N . GLY A 1 87 ? 0.296 -13.154 -4.047 1.00 93.31 87 GLY A N 1
ATOM 651 C CA . GLY A 1 87 ? -0.639 -12.436 -4.898 1.00 93.31 87 GLY A CA 1
ATOM 652 C C . GLY A 1 87 ? -0.543 -10.934 -4.698 1.00 93.31 87 GLY A C 1
ATOM 653 O O . GLY A 1 87 ? 0.543 -10.368 -4.558 1.00 93.31 87 GLY A O 1
ATOM 654 N N . LEU A 1 88 ? -1.704 -10.288 -4.714 1.00 97.12 88 LEU A N 1
ATOM 655 C CA . LEU A 1 88 ? -1.813 -8.842 -4.634 1.00 97.12 88 LEU A CA 1
ATOM 656 C C . LEU A 1 88 ? -2.713 -8.441 -3.467 1.00 97.12 88 LEU A C 1
ATOM 658 O O . LEU A 1 88 ? -3.857 -8.889 -3.374 1.00 97.12 88 LEU A O 1
ATOM 662 N N . LEU A 1 89 ? -2.198 -7.565 -2.612 1.00 98.19 89 LEU A N 1
ATOM 663 C CA . LEU A 1 89 ? -2.941 -6.914 -1.539 1.00 98.19 89 LEU A CA 1
ATOM 664 C C . LEU A 1 89 ? -3.209 -5.469 -1.959 1.00 98.19 89 LEU A C 1
ATOM 666 O O . LEU A 1 89 ? -2.281 -4.749 -2.312 1.00 98.19 89 LEU A O 1
ATOM 670 N N . ILE A 1 90 ? -4.464 -5.040 -1.938 1.00 98.56 90 ILE A N 1
ATOM 671 C CA . ILE A 1 90 ? -4.883 -3.685 -2.317 1.00 98.56 90 ILE A CA 1
ATOM 672 C C . ILE A 1 90 ? -5.674 -3.104 -1.158 1.00 98.56 90 ILE A C 1
ATOM 674 O O . ILE A 1 90 ? -6.545 -3.781 -0.614 1.00 98.56 90 ILE A O 1
ATOM 678 N N . GLY A 1 91 ? -5.426 -1.858 -0.781 1.00 98.06 91 GLY A N 1
ATOM 679 C CA . GLY A 1 91 ? -6.197 -1.254 0.291 1.00 98.06 91 GLY A CA 1
ATOM 680 C C . GLY A 1 91 ? -6.122 0.254 0.356 1.00 98.06 91 GLY A C 1
ATOM 681 O O . GLY A 1 91 ? -5.492 0.919 -0.468 1.00 98.06 91 GLY A O 1
ATOM 682 N N . GLN A 1 92 ? -6.817 0.784 1.354 1.00 98.00 92 GLN A N 1
ATOM 683 C CA . GLN A 1 92 ? -6.856 2.206 1.645 1.00 98.00 92 GLN A CA 1
ATOM 684 C C . GLN A 1 92 ? -6.825 2.432 3.154 1.00 98.00 92 GLN A C 1
ATOM 686 O O . GLN A 1 92 ? -7.495 1.723 3.908 1.00 98.00 92 GLN A O 1
ATOM 691 N N . TRP A 1 93 ? -6.069 3.447 3.566 1.00 96.19 93 TRP A N 1
ATOM 692 C CA . TRP A 1 93 ? -6.053 4.005 4.909 1.00 96.19 93 TRP A CA 1
ATOM 693 C C . TRP A 1 93 ? -6.718 5.366 4.952 1.00 96.19 93 TRP A C 1
ATOM 695 O O . TRP A 1 93 ? -6.508 6.196 4.067 1.00 96.19 93 TRP A O 1
ATOM 705 N N . TRP A 1 94 ? -7.436 5.614 6.040 1.00 96.88 94 TRP A N 1
ATOM 706 C CA . TRP A 1 94 ? -7.977 6.927 6.373 1.00 96.88 94 TRP A CA 1
ATOM 707 C C . TRP A 1 94 ? -7.861 7.201 7.875 1.00 96.88 94 TRP A C 1
ATOM 709 O O . TRP A 1 94 ? -7.710 6.253 8.659 1.00 96.88 94 TRP A O 1
ATOM 719 N N . PRO A 1 95 ? -7.949 8.469 8.314 1.00 95.75 95 PRO A N 1
ATOM 720 C CA . PRO A 1 95 ? -7.886 8.813 9.723 1.00 95.75 95 PRO A CA 1
ATOM 721 C C . PRO A 1 95 ? -9.141 8.297 10.417 1.00 95.75 95 PRO A C 1
ATOM 723 O O . PRO A 1 95 ? -10.249 8.434 9.898 1.00 95.75 95 PRO A O 1
ATOM 726 N N . SER A 1 96 ? -8.989 7.724 11.605 1.00 96.25 96 SER A N 1
ATOM 727 C CA . SER A 1 96 ? -10.121 7.194 12.356 1.00 96.25 96 SER A CA 1
ATOM 728 C C . SER A 1 96 ? -9.883 7.265 13.864 1.00 96.25 96 SER A C 1
ATOM 730 O O . SER A 1 96 ? -8.796 7.611 14.345 1.00 96.25 96 SER A O 1
ATOM 732 N N . ARG A 1 97 ? -10.937 6.985 14.630 1.00 95.25 97 ARG A N 1
ATOM 733 C CA . ARG A 1 97 ? -10.930 6.933 16.095 1.00 95.25 97 ARG A CA 1
ATOM 734 C C . ARG A 1 97 ? -11.836 5.817 16.580 1.00 95.25 97 ARG A C 1
ATOM 736 O O . ARG A 1 97 ? -12.799 5.466 15.904 1.00 95.25 97 ARG A O 1
ATOM 743 N N . ASP A 1 98 ? -11.534 5.265 17.747 1.00 95.75 98 ASP A N 1
ATOM 744 C CA . ASP A 1 98 ? -12.463 4.362 18.426 1.00 95.75 98 ASP A CA 1
ATOM 745 C C . ASP A 1 98 ? -13.546 5.125 19.201 1.00 95.75 98 ASP A C 1
ATOM 747 O O . ASP A 1 98 ? -13.524 6.352 19.323 1.00 95.75 98 ASP A O 1
ATOM 751 N N . ARG A 1 99 ? -14.502 4.380 19.760 1.00 96.31 99 ARG A N 1
ATOM 752 C CA . ARG A 1 99 ? -15.621 4.900 20.558 1.00 96.31 99 ARG A CA 1
ATOM 753 C C . ARG A 1 99 ? -15.181 5.727 21.769 1.00 96.31 99 ARG A C 1
ATOM 755 O O . ARG A 1 99 ? -15.962 6.529 22.268 1.00 96.31 99 ARG A O 1
ATOM 762 N N . VAL A 1 100 ? -13.963 5.510 22.270 1.00 95.19 100 VAL A N 1
ATOM 763 C CA . VAL A 1 100 ? -13.411 6.244 23.421 1.00 95.19 100 VAL A CA 1
ATOM 764 C C . VAL A 1 100 ? -12.505 7.409 22.997 1.00 95.19 100 VAL A C 1
ATOM 766 O O . VAL A 1 100 ? -11.950 8.092 23.853 1.00 95.19 100 VAL A O 1
ATOM 769 N N . GLY A 1 101 ? -12.380 7.665 21.691 1.00 90.94 101 GLY A N 1
ATOM 770 C CA . GLY A 1 101 ? -11.691 8.823 21.125 1.00 90.94 101 GLY A CA 1
ATOM 771 C C . GLY A 1 101 ? -10.200 8.627 20.840 1.00 90.94 101 GLY A C 1
ATOM 772 O O . GLY A 1 101 ? -9.534 9.590 20.452 1.00 90.94 101 GLY A O 1
ATOM 773 N N . ARG A 1 102 ? -9.650 7.414 20.994 1.00 90.00 102 ARG A N 1
ATOM 774 C CA . ARG A 1 102 ? -8.239 7.136 20.672 1.00 90.00 102 ARG A CA 1
ATOM 775 C C . ARG A 1 102 ? -8.065 7.073 19.158 1.00 90.00 102 ARG A C 1
ATOM 777 O O . ARG A 1 102 ? -8.768 6.325 18.479 1.00 90.00 102 ARG A O 1
ATOM 784 N N . SER A 1 103 ? -7.104 7.836 18.644 1.00 91.50 103 SER A N 1
ATOM 785 C CA . SER A 1 103 ? -6.883 8.001 17.204 1.00 91.50 103 SER A CA 1
ATOM 786 C C . SER A 1 103 ? -5.880 6.986 16.658 1.00 91.50 103 SER A C 1
ATOM 788 O O . SER A 1 103 ? -4.758 6.898 17.165 1.00 91.50 103 SER A O 1
ATOM 790 N N . ARG A 1 104 ? -6.274 6.261 15.607 1.00 92.94 104 ARG A N 1
ATOM 791 C CA . ARG A 1 104 ? -5.411 5.485 14.696 1.00 92.94 104 ARG A CA 1
ATOM 792 C C . ARG A 1 104 ? -6.073 5.423 13.327 1.00 92.94 104 ARG A C 1
ATOM 794 O O . ARG A 1 104 ? -7.300 5.505 13.266 1.00 92.94 104 ARG A O 1
ATOM 801 N N . PRO A 1 105 ? -5.311 5.234 12.244 1.00 95.50 105 PRO A N 1
ATOM 802 C CA . PRO A 1 105 ? -5.932 4.970 10.962 1.00 95.50 105 PRO A CA 1
ATOM 803 C C . PRO A 1 105 ? -6.801 3.710 11.006 1.00 95.50 105 PRO A C 1
ATOM 805 O O . PRO A 1 105 ? -6.630 2.821 11.846 1.00 95.50 105 PRO A O 1
ATOM 808 N N . LEU A 1 106 ? -7.744 3.656 10.078 1.00 97.62 106 LEU A N 1
ATOM 809 C CA . LEU A 1 106 ? -8.489 2.456 9.738 1.00 97.62 106 LEU A CA 1
ATOM 810 C C . LEU A 1 106 ? -8.092 2.024 8.334 1.00 97.62 106 LEU A C 1
ATOM 812 O O . LEU A 1 106 ? -7.881 2.870 7.466 1.00 97.62 106 LEU A O 1
ATOM 816 N N . ALA A 1 107 ? -7.970 0.717 8.138 1.00 97.94 107 ALA A N 1
ATOM 817 C CA . ALA A 1 107 ? -7.558 0.101 6.892 1.00 97.94 107 ALA A CA 1
ATOM 818 C C . ALA A 1 107 ? -8.613 -0.869 6.399 1.00 97.94 107 ALA A C 1
ATOM 820 O O . ALA A 1 107 ? -8.991 -1.772 7.141 1.00 97.94 107 ALA A O 1
ATOM 821 N N . VAL A 1 108 ? -8.999 -0.754 5.134 1.00 98.50 108 VAL A N 1
ATOM 822 C CA . VAL A 1 108 ? -9.615 -1.862 4.397 1.00 98.50 108 VAL A CA 1
ATOM 823 C C . VAL A 1 108 ? -8.570 -2.459 3.463 1.00 98.50 108 VAL A C 1
ATOM 825 O O . VAL A 1 108 ? -7.863 -1.722 2.774 1.00 98.50 108 VAL A O 1
ATOM 828 N N . CYS A 1 109 ? -8.454 -3.783 3.450 1.00 98.44 109 CYS A N 1
ATOM 829 C CA . CYS A 1 109 ? -7.498 -4.502 2.619 1.00 98.44 109 CYS A CA 1
ATOM 830 C C . CYS A 1 109 ? -8.167 -5.684 1.920 1.00 98.44 109 CYS A C 1
ATOM 832 O O . CYS A 1 109 ? -8.930 -6.434 2.525 1.00 98.44 109 CYS A O 1
ATOM 834 N N . ILE A 1 110 ? -7.876 -5.844 0.636 1.00 98.44 110 ILE A N 1
ATOM 835 C CA . ILE A 1 110 ? -8.368 -6.911 -0.217 1.00 98.44 110 ILE A CA 1
ATOM 836 C C . ILE A 1 110 ? -7.163 -7.718 -0.681 1.00 98.44 110 ILE A C 1
ATOM 838 O O . ILE A 1 110 ? -6.267 -7.173 -1.324 1.00 98.44 110 ILE A O 1
ATOM 842 N N . GLN A 1 111 ? -7.168 -9.018 -0.401 1.00 98.00 111 GLN A N 1
ATOM 843 C CA . GLN A 1 111 ? -6.249 -9.969 -1.020 1.00 98.00 111 GLN A CA 1
ATOM 844 C C . GLN A 1 111 ? -6.902 -10.553 -2.264 1.00 98.00 111 GLN A C 1
ATOM 846 O O . GLN A 1 111 ? -8.046 -11.011 -2.216 1.00 98.00 111 GLN A O 1
ATOM 851 N N . THR A 1 112 ? -6.155 -10.559 -3.362 1.00 96.44 112 THR A N 1
ATOM 852 C CA . THR A 1 112 ? -6.548 -11.192 -4.619 1.00 96.44 112 THR A CA 1
ATOM 853 C C . THR A 1 112 ? -5.471 -12.159 -5.087 1.00 96.44 112 THR A C 1
ATOM 855 O O . THR A 1 112 ? -4.278 -11.850 -5.034 1.00 96.44 112 THR A O 1
ATOM 858 N N . GLU A 1 113 ? -5.904 -13.318 -5.576 1.00 93.44 113 GLU A N 1
ATOM 859 C CA . GLU A 1 113 ? -5.028 -14.346 -6.133 1.00 93.44 113 GLU A CA 1
ATOM 860 C C . GLU A 1 113 ? -5.500 -14.743 -7.528 1.00 93.44 113 GLU A C 1
ATOM 862 O O . GLU A 1 113 ? -6.699 -14.841 -7.791 1.00 93.44 113 GLU A O 1
ATOM 867 N N . SER A 1 114 ? -4.552 -15.014 -8.428 1.00 89.69 114 SER A N 1
ATOM 868 C CA . SER A 1 114 ? -4.836 -15.436 -9.810 1.00 89.69 114 SER A CA 1
ATOM 869 C C . SER A 1 114 ? -5.659 -14.432 -10.637 1.00 89.69 114 SER A C 1
ATOM 871 O O . SER A 1 114 ? -6.317 -14.813 -11.604 1.00 89.69 114 SER A O 1
ATOM 873 N N . ILE A 1 115 ? -5.609 -13.142 -10.288 1.00 90.62 115 ILE A N 1
ATOM 874 C CA . ILE A 1 115 ? -6.228 -12.047 -11.046 1.00 90.62 115 ILE A CA 1
ATOM 875 C C . ILE A 1 115 ? -5.114 -11.147 -11.596 1.00 90.62 115 ILE A C 1
ATOM 877 O O . ILE A 1 115 ? -4.221 -10.773 -10.832 1.00 90.62 115 ILE A O 1
ATOM 881 N N . PRO A 1 116 ? -5.146 -10.754 -12.885 1.00 90.75 116 PRO A N 1
ATOM 882 C CA . PRO A 1 116 ? -4.212 -9.765 -13.417 1.00 90.75 116 PRO A CA 1
ATOM 883 C C . PRO A 1 116 ? -4.228 -8.481 -12.577 1.00 90.75 116 PRO A C 1
ATOM 885 O O . PRO A 1 116 ? -5.291 -7.883 -12.380 1.00 90.75 116 PRO A O 1
ATOM 888 N N . PHE A 1 117 ? -3.061 -8.042 -12.089 1.00 91.44 117 PHE A N 1
ATOM 889 C CA . PHE A 1 117 ? -2.984 -6.963 -11.096 1.00 91.44 117 PHE A CA 1
ATOM 890 C C . PHE A 1 117 ? -3.659 -5.675 -11.582 1.00 91.44 117 PHE A C 1
ATOM 892 O O . PHE A 1 117 ? -4.369 -5.033 -10.816 1.00 91.44 117 PHE A O 1
ATOM 899 N N . ALA A 1 118 ? -3.519 -5.325 -12.866 1.00 91.94 118 ALA A N 1
ATOM 900 C CA . ALA A 1 118 ? -4.099 -4.103 -13.414 1.00 91.94 118 ALA A CA 1
ATOM 901 C C . ALA A 1 118 ? -5.631 -4.089 -13.296 1.00 91.94 118 ALA A C 1
ATOM 903 O O . ALA A 1 118 ? -6.221 -3.074 -12.924 1.00 91.94 118 ALA A O 1
ATOM 904 N N . ARG A 1 119 ? -6.273 -5.235 -13.553 1.00 91.88 119 ARG A N 1
ATOM 905 C CA . ARG A 1 119 ? -7.716 -5.409 -13.365 1.00 91.88 119 ARG A CA 1
ATOM 906 C C . ARG A 1 119 ? -8.079 -5.370 -11.885 1.00 91.88 119 ARG A C 1
ATOM 908 O O . ARG A 1 119 ? -8.997 -4.640 -11.519 1.00 91.88 119 ARG A O 1
ATOM 915 N N . ALA A 1 120 ? -7.363 -6.127 -11.050 1.00 95.00 120 ALA A N 1
ATOM 916 C CA . ALA A 1 120 ? -7.615 -6.178 -9.611 1.00 95.00 120 ALA A CA 1
ATOM 917 C C . ALA A 1 120 ? -7.587 -4.771 -8.995 1.00 95.00 120 ALA A C 1
ATOM 919 O O . ALA A 1 120 ? -8.548 -4.376 -8.343 1.00 95.00 120 ALA A O 1
ATOM 920 N N . ILE A 1 121 ? -6.549 -3.983 -9.287 1.00 96.38 121 ILE A N 1
ATOM 921 C CA . ILE A 1 121 ? -6.371 -2.612 -8.788 1.00 96.38 121 ILE A CA 1
ATOM 922 C C . ILE A 1 121 ? -7.548 -1.722 -9.196 1.00 96.38 121 ILE A C 1
ATOM 924 O O . ILE A 1 121 ? -8.164 -1.091 -8.340 1.00 96.38 121 ILE A O 1
ATOM 928 N N . ARG A 1 122 ? -7.908 -1.707 -10.486 1.00 95.19 122 ARG A N 1
ATOM 929 C CA . ARG A 1 122 ? -9.010 -0.876 -11.002 1.00 95.19 122 ARG A CA 1
ATOM 930 C C . ARG A 1 122 ? -10.349 -1.232 -10.367 1.00 95.19 122 ARG A C 1
ATOM 932 O O . ARG A 1 122 ? -11.063 -0.348 -9.903 1.00 95.19 122 ARG A O 1
ATOM 939 N N . VAL A 1 123 ? -10.687 -2.520 -10.341 1.00 96.25 123 VAL A N 1
ATOM 940 C CA . VAL A 1 123 ? -11.968 -2.991 -9.800 1.00 96.25 123 VAL A CA 1
ATOM 941 C C . VAL A 1 123 ? -12.039 -2.750 -8.296 1.00 96.25 123 VAL A C 1
ATOM 943 O O . VAL A 1 123 ? -13.050 -2.246 -7.813 1.00 96.25 123 VAL A O 1
ATOM 946 N N . VAL A 1 124 ? -10.974 -3.069 -7.556 1.00 97.75 124 VAL A N 1
ATOM 947 C CA . VAL A 1 124 ? -10.951 -2.890 -6.102 1.00 97.75 124 VAL A CA 1
ATOM 948 C C . VAL A 1 124 ? -11.065 -1.417 -5.736 1.00 97.75 124 VAL A C 1
ATOM 950 O O . VAL A 1 124 ? -11.947 -1.077 -4.953 1.00 97.75 124 VAL A O 1
ATOM 953 N N . PHE A 1 125 ? -10.258 -0.527 -6.319 1.00 97.88 125 PHE A N 1
ATOM 954 C CA . PHE A 1 125 ? -10.350 0.897 -5.983 1.00 97.88 125 PHE A CA 1
ATOM 955 C C . PHE A 1 125 ? -11.693 1.517 -6.377 1.00 97.88 125 PHE A C 1
ATOM 957 O O . PHE A 1 125 ? -12.218 2.333 -5.621 1.00 97.88 125 PHE A O 1
ATOM 964 N N . ALA A 1 126 ? -12.307 1.084 -7.484 1.00 96.88 126 ALA A N 1
ATOM 965 C CA . ALA A 1 126 ? -13.660 1.514 -7.834 1.00 96.88 126 ALA A CA 1
ATOM 966 C C . ALA A 1 126 ? -14.694 1.119 -6.761 1.00 96.88 126 ALA A C 1
ATOM 968 O O . ALA A 1 126 ? -15.549 1.927 -6.404 1.00 96.88 126 ALA A O 1
ATOM 969 N N . GLN A 1 127 ? -14.602 -0.096 -6.204 1.00 98.06 127 GLN A N 1
ATOM 970 C CA . GLN A 1 127 ? -15.481 -0.529 -5.109 1.00 98.06 127 GLN A CA 1
ATOM 971 C C . GLN A 1 127 ? -15.168 0.189 -3.788 1.00 98.06 127 GLN A C 1
ATOM 973 O O . GLN A 1 127 ? -16.082 0.553 -3.043 1.00 98.06 127 GLN A O 1
ATOM 978 N N . LEU A 1 128 ? -13.887 0.435 -3.498 1.00 98.00 128 LEU A N 1
ATOM 979 C CA . LEU A 1 128 ? -13.469 1.152 -2.294 1.00 98.00 128 LEU A CA 1
ATOM 980 C C . LEU A 1 128 ? -13.937 2.607 -2.285 1.00 98.00 128 LEU A C 1
ATOM 982 O O . LEU A 1 128 ? -14.371 3.077 -1.237 1.00 98.00 128 LEU A O 1
ATOM 986 N N . HIS A 1 129 ? -13.947 3.280 -3.439 1.00 96.44 129 HIS A N 1
ATOM 987 C CA . HIS A 1 129 ? -14.418 4.662 -3.557 1.00 96.44 129 HIS A CA 1
ATOM 988 C C . HIS A 1 129 ? -15.840 4.855 -2.999 1.00 96.44 129 HIS A C 1
ATOM 990 O O . HIS A 1 129 ? -16.100 5.830 -2.299 1.00 96.44 129 HIS A O 1
ATOM 996 N N . GLY A 1 130 ? -16.747 3.907 -3.261 1.00 95.75 130 GLY A N 1
ATOM 997 C CA . GLY A 1 130 ? -18.103 3.930 -2.703 1.00 95.75 130 GLY A CA 1
ATOM 998 C C . GLY A 1 130 ? -18.201 3.377 -1.277 1.00 95.75 130 GLY A C 1
ATOM 999 O O . GLY A 1 130 ? -19.024 3.839 -0.493 1.00 95.75 130 GLY A O 1
ATOM 1000 N N . THR A 1 131 ? -17.361 2.403 -0.922 1.00 98.06 131 THR A N 1
ATOM 1001 C CA . THR A 1 131 ? -17.480 1.671 0.351 1.00 98.06 131 THR A CA 1
ATOM 1002 C C . THR A 1 131 ? -16.856 2.412 1.533 1.00 98.06 131 THR A C 1
ATOM 1004 O O . THR A 1 131 ? -17.396 2.373 2.638 1.00 98.06 131 THR A O 1
ATOM 1007 N N . VAL A 1 132 ? -15.729 3.098 1.328 1.00 98.00 132 VAL A N 1
ATOM 1008 C CA . VAL A 1 132 ? -15.000 3.782 2.408 1.00 98.00 132 VAL A CA 1
ATOM 1009 C C . VAL A 1 132 ? -15.847 4.869 3.086 1.00 98.00 132 VAL A C 1
ATOM 1011 O O . VAL A 1 132 ? -15.921 4.844 4.316 1.00 98.00 132 VAL A O 1
ATOM 1014 N N . PRO A 1 133 ? -16.565 5.755 2.365 1.00 98.19 133 PRO A N 1
ATOM 1015 C CA . PRO A 1 133 ? -17.466 6.717 3.003 1.00 98.19 133 PRO A CA 1
ATOM 1016 C C . PRO A 1 133 ? -18.580 6.054 3.826 1.00 98.19 133 PRO A C 1
ATOM 1018 O O . PRO A 1 133 ? -18.932 6.545 4.898 1.00 98.19 133 PRO A O 1
ATOM 1021 N N . CYS A 1 134 ? -19.113 4.915 3.367 1.00 98.38 134 CYS A N 1
ATOM 1022 C CA . CYS A 1 134 ? -20.111 4.153 4.121 1.00 98.38 134 CYS A CA 1
ATOM 1023 C C . CYS A 1 134 ? -19.529 3.594 5.423 1.00 98.38 134 CYS A C 1
ATOM 1025 O O . CYS A 1 134 ? -20.169 3.709 6.464 1.00 98.38 134 CYS A O 1
ATOM 1027 N N . LEU A 1 135 ? -18.313 3.037 5.383 1.00 98.38 135 LEU A N 1
ATOM 1028 C CA . LEU A 1 135 ? -17.615 2.576 6.586 1.00 98.38 135 LEU A CA 1
ATOM 1029 C C . LEU A 1 135 ? -17.365 3.734 7.556 1.00 98.38 135 LEU A C 1
ATOM 1031 O O . LEU A 1 135 ? -17.635 3.598 8.738 1.00 98.38 135 LEU A O 1
ATOM 1035 N N . GLN A 1 136 ? -16.909 4.888 7.066 1.00 97.56 136 GLN A N 1
ATOM 1036 C CA . GLN A 1 136 ? -16.654 6.071 7.897 1.00 97.56 136 GLN A CA 1
ATOM 1037 C C . GLN A 1 136 ? -17.910 6.607 8.600 1.00 97.56 136 GLN A C 1
ATOM 1039 O O . GLN A 1 136 ? -17.813 7.122 9.713 1.00 97.56 136 GLN A O 1
ATOM 1044 N N . GLY A 1 137 ? -19.072 6.516 7.945 1.00 97.69 137 GLY A N 1
ATOM 1045 C CA . GLY A 1 137 ? -20.349 6.992 8.480 1.00 97.69 137 GLY A CA 1
ATOM 1046 C C . GLY A 1 137 ? -21.082 5.998 9.384 1.00 97.69 137 GLY A C 1
ATOM 1047 O O . GLY A 1 137 ? -22.057 6.376 10.036 1.00 97.69 137 GLY A O 1
ATOM 1048 N N . GLU A 1 138 ? -20.651 4.739 9.433 1.00 98.25 138 GLU A N 1
ATOM 1049 C CA . GLU A 1 138 ? -21.311 3.695 10.212 1.00 98.25 138 GLU A CA 1
ATOM 1050 C C . GLU A 1 138 ? -20.838 3.706 11.675 1.00 98.25 138 GLU A C 1
ATOM 1052 O O . GLU A 1 138 ? -19.673 3.931 11.988 1.00 98.25 138 GLU A O 1
ATOM 1057 N N . SER A 1 139 ? -21.752 3.459 12.615 1.00 96.62 139 SER A N 1
ATOM 1058 C CA . SER A 1 139 ? -21.472 3.541 14.061 1.00 96.62 139 SER A CA 1
ATOM 1059 C C . SER A 1 139 ? -21.861 2.280 14.832 1.00 96.62 139 SER A C 1
ATOM 1061 O O . SER A 1 139 ? -21.562 2.158 16.021 1.00 96.62 139 SER A O 1
ATOM 1063 N N . SER A 1 140 ? -22.469 1.306 14.157 1.00 98.12 140 SER A N 1
ATOM 1064 C CA . SER A 1 140 ? -22.812 -0.003 14.694 1.00 98.12 140 SER A CA 1
ATOM 1065 C C . SER A 1 140 ? -21.852 -1.081 14.187 1.00 98.12 140 SER A C 1
ATOM 1067 O O . SER A 1 140 ? -21.444 -1.098 13.027 1.00 98.12 140 SER A O 1
ATOM 1069 N N . GLN A 1 141 ? -21.503 -2.030 15.060 1.00 98.12 141 GLN A N 1
ATOM 1070 C CA . GLN A 1 141 ? -20.617 -3.138 14.681 1.00 98.12 141 GLN A CA 1
ATOM 1071 C C . GLN A 1 141 ? -21.250 -4.007 13.592 1.00 98.12 141 GLN A C 1
ATOM 1073 O O . GLN A 1 141 ? -20.583 -4.406 12.642 1.00 98.12 141 GLN A O 1
ATOM 1078 N N . GLN A 1 142 ? -22.557 -4.256 13.713 1.00 98.00 142 GLN A N 1
ATOM 1079 C CA . GLN A 1 142 ? -23.318 -5.037 12.744 1.00 98.00 142 GLN A CA 1
ATOM 1080 C C . GLN A 1 142 ? -23.370 -4.355 11.372 1.00 98.00 142 GLN A C 1
ATOM 1082 O O . GLN A 1 142 ? -23.204 -5.036 10.364 1.00 98.00 142 GLN A O 1
ATOM 1087 N N . GLY A 1 143 ? -23.557 -3.032 11.325 1.00 98.25 143 GLY A N 1
ATOM 1088 C CA . GLY A 1 143 ? -23.546 -2.276 10.075 1.00 98.25 143 GLY A CA 1
ATOM 1089 C C . GLY A 1 143 ? -22.192 -2.352 9.374 1.00 98.25 143 GLY A C 1
ATOM 1090 O O . GLY A 1 143 ? -22.139 -2.655 8.186 1.00 98.25 143 GLY A O 1
ATOM 1091 N N . VAL A 1 144 ? -21.087 -2.200 10.113 1.00 98.38 144 VAL A N 1
ATOM 1092 C CA . VAL A 1 144 ? -19.737 -2.322 9.536 1.00 98.38 144 VAL A CA 1
ATOM 1093 C C . VAL A 1 144 ? -19.496 -3.713 8.961 1.00 98.38 144 VAL A C 1
ATOM 1095 O O . VAL A 1 144 ? -19.021 -3.828 7.833 1.00 98.38 144 VAL A O 1
ATOM 1098 N N . VAL A 1 145 ? -19.852 -4.770 9.699 1.00 97.88 145 VAL A N 1
ATOM 1099 C CA . VAL A 1 145 ? -19.726 -6.151 9.20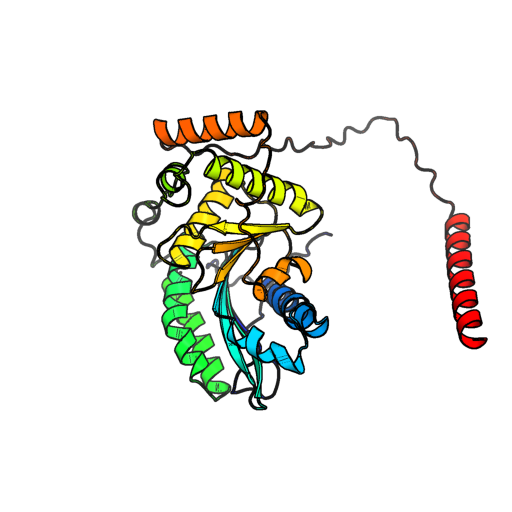5 1.00 97.88 145 VAL A CA 1
ATOM 1100 C C . VAL A 1 145 ? -20.563 -6.350 7.939 1.00 97.88 145 VAL A C 1
ATOM 1102 O O . VAL A 1 145 ? -20.052 -6.878 6.956 1.00 97.88 145 VAL A O 1
ATOM 1105 N N . ALA A 1 146 ? -21.803 -5.850 7.911 1.00 98.06 146 ALA A N 1
ATOM 1106 C CA . ALA A 1 146 ? -22.666 -5.939 6.735 1.00 98.06 146 ALA A CA 1
ATOM 1107 C C . ALA A 1 146 ? -22.091 -5.196 5.513 1.00 98.06 146 ALA A C 1
ATOM 1109 O O . ALA A 1 146 ? -22.183 -5.701 4.394 1.00 98.06 146 ALA A O 1
ATOM 1110 N N . ILE A 1 147 ? -21.463 -4.031 5.712 1.00 98.56 147 ILE A N 1
ATOM 1111 C CA . ILE A 1 147 ? -20.785 -3.285 4.640 1.00 98.56 147 ILE A CA 1
ATOM 1112 C C . ILE A 1 147 ? -19.590 -4.083 4.099 1.00 98.56 147 ILE A C 1
ATOM 1114 O O . ILE A 1 147 ? -19.441 -4.212 2.883 1.00 98.56 147 ILE A O 1
ATOM 1118 N N . VAL A 1 148 ? -18.763 -4.662 4.976 1.00 98.25 148 VAL A N 1
ATOM 1119 C CA . VAL A 1 148 ? -17.612 -5.495 4.577 1.00 98.25 148 VAL A CA 1
ATOM 1120 C C . VAL A 1 148 ? -18.065 -6.754 3.829 1.00 98.25 148 VAL A C 1
ATOM 1122 O O . VAL A 1 148 ? -17.480 -7.113 2.804 1.00 98.25 148 VAL A O 1
ATOM 1125 N N . ASP A 1 149 ? -19.129 -7.408 4.291 1.00 97.62 149 ASP A N 1
ATOM 1126 C CA . ASP A 1 149 ? -19.706 -8.571 3.617 1.00 97.62 149 ASP A CA 1
ATOM 1127 C C . ASP A 1 149 ? -20.273 -8.200 2.239 1.00 97.62 149 ASP A C 1
ATOM 1129 O O . ASP A 1 149 ? -20.035 -8.911 1.258 1.00 97.62 149 ASP A O 1
ATOM 1133 N N . GLY A 1 150 ? -20.952 -7.054 2.139 1.00 98.00 150 GLY A N 1
ATOM 1134 C CA . GLY A 1 150 ? -21.429 -6.494 0.876 1.00 98.00 150 GLY A CA 1
ATOM 1135 C C . GLY A 1 150 ? -20.291 -6.219 -0.108 1.00 98.00 150 GLY A C 1
ATOM 1136 O O . GLY A 1 150 ? -20.372 -6.630 -1.268 1.00 98.00 150 GLY A O 1
ATOM 1137 N N . LEU A 1 151 ? -19.193 -5.617 0.363 1.00 98.25 151 LEU A N 1
ATOM 1138 C CA . LEU A 1 151 ? -17.981 -5.399 -0.431 1.00 98.25 151 LEU A CA 1
ATOM 1139 C C . LEU A 1 151 ? -17.406 -6.724 -0.948 1.00 98.25 151 LEU A C 1
ATOM 1141 O O . LEU A 1 151 ? -17.068 -6.834 -2.128 1.00 98.25 151 LEU A O 1
ATOM 1145 N N . ARG A 1 152 ? -17.342 -7.759 -0.101 1.00 97.50 152 ARG A N 1
ATOM 1146 C CA . ARG A 1 152 ? -16.854 -9.089 -0.495 1.00 97.50 152 ARG A CA 1
ATOM 1147 C C . ARG A 1 152 ? -17.704 -9.697 -1.614 1.00 97.50 152 ARG A C 1
ATOM 1149 O O . ARG A 1 152 ? -17.154 -10.243 -2.569 1.00 97.50 152 ARG A O 1
ATOM 1156 N N . VAL A 1 153 ? -19.031 -9.595 -1.519 1.00 96.62 153 VAL A N 1
ATOM 1157 C CA . VAL A 1 153 ? -19.958 -10.077 -2.559 1.00 96.62 153 VAL A CA 1
ATOM 1158 C C . VAL A 1 153 ? -19.786 -9.288 -3.860 1.00 96.62 153 VAL A C 1
ATOM 1160 O O . VAL A 1 153 ? -19.650 -9.896 -4.924 1.00 96.62 153 VAL A O 1
ATOM 1163 N N . ALA A 1 154 ? -19.732 -7.956 -3.782 1.00 96.75 154 ALA A N 1
ATOM 1164 C CA . ALA A 1 154 ? -19.571 -7.086 -4.946 1.00 96.75 154 ALA A CA 1
ATOM 1165 C C . ALA A 1 154 ? -18.255 -7.358 -5.691 1.00 96.75 154 ALA A C 1
ATOM 1167 O O . ALA A 1 154 ? -18.250 -7.512 -6.914 1.00 96.75 154 ALA A O 1
ATOM 1168 N N . LEU A 1 155 ? -17.148 -7.503 -4.958 1.00 96.56 155 LEU A N 1
ATOM 1169 C CA . LEU A 1 155 ? -15.844 -7.818 -5.538 1.00 96.56 155 LEU A CA 1
ATOM 1170 C C . LEU A 1 155 ? -15.815 -9.199 -6.193 1.00 96.56 155 LEU A C 1
ATOM 1172 O O . LEU A 1 155 ? -15.306 -9.325 -7.304 1.00 96.56 155 LEU A O 1
ATOM 1176 N N . ARG A 1 156 ? -16.395 -10.227 -5.559 1.00 95.00 156 ARG A N 1
ATOM 1177 C CA . ARG A 1 156 ? -16.486 -11.572 -6.157 1.00 95.00 156 ARG A CA 1
ATOM 1178 C C . ARG A 1 156 ? -17.270 -11.564 -7.467 1.00 95.00 156 ARG A C 1
ATOM 1180 O O . ARG A 1 156 ? -16.861 -12.224 -8.417 1.00 95.00 156 ARG A O 1
ATOM 1187 N N . ALA A 1 157 ? -18.359 -10.800 -7.540 1.00 93.75 157 ALA A N 1
ATOM 1188 C CA . ALA A 1 157 ? -19.124 -10.645 -8.774 1.00 93.75 157 ALA A CA 1
ATOM 1189 C C . ALA A 1 157 ? -18.322 -9.900 -9.861 1.00 93.75 157 ALA A C 1
ATOM 1191 O O . ALA A 1 157 ? -18.262 -10.342 -11.010 1.00 93.75 157 ALA A O 1
ATOM 1192 N N . ALA A 1 158 ? -17.657 -8.799 -9.496 1.00 93.38 158 ALA A N 1
ATOM 1193 C CA . ALA A 1 158 ? -16.896 -7.965 -10.429 1.00 93.38 158 ALA A CA 1
ATOM 1194 C C . ALA A 1 158 ? -15.607 -8.636 -10.943 1.00 93.38 158 ALA A C 1
ATOM 1196 O O . ALA A 1 158 ? -15.173 -8.398 -12.071 1.00 93.38 158 ALA A O 1
ATOM 1197 N N . LEU A 1 159 ? -14.991 -9.497 -10.135 1.00 91.81 159 LEU A N 1
ATOM 1198 C CA . LEU A 1 159 ? -13.767 -10.223 -10.479 1.00 91.81 159 LEU A CA 1
ATOM 1199 C C . LEU A 1 159 ? -14.025 -11.644 -10.993 1.00 91.81 159 LEU A C 1
ATOM 1201 O O . LEU A 1 159 ? -13.076 -12.382 -11.255 1.00 91.81 159 LEU A O 1
ATOM 1205 N N . CYS A 1 160 ? -15.289 -12.033 -11.165 1.00 90.44 160 CYS A N 1
ATOM 1206 C CA . CYS A 1 160 ? -15.638 -13.333 -11.719 1.00 90.44 160 CYS A CA 1
ATOM 1207 C C . CYS A 1 160 ? -15.081 -13.481 -13.150 1.00 90.44 160 CYS A C 1
ATOM 1209 O O . CYS A 1 160 ? -15.275 -12.587 -13.972 1.00 90.44 160 CYS A O 1
ATOM 1211 N N . PRO A 1 161 ? -14.460 -14.618 -13.515 1.00 82.75 161 PRO A N 1
ATOM 1212 C CA . PRO A 1 161 ? -13.946 -14.799 -14.869 1.00 82.75 161 PRO A CA 1
ATOM 1213 C C . PRO A 1 161 ? -15.016 -14.685 -15.965 1.00 82.75 161 PRO A C 1
ATOM 1215 O O . PRO A 1 161 ? -14.743 -14.234 -17.069 1.00 82.75 161 PRO A O 1
ATOM 1218 N N . SER A 1 162 ? -16.262 -15.053 -15.659 1.00 82.44 162 SER A N 1
ATOM 1219 C CA . SER A 1 162 ? -17.376 -14.949 -16.613 1.00 82.44 162 SER A CA 1
ATOM 1220 C C . SER A 1 162 ? -17.802 -13.508 -16.924 1.00 82.44 162 SER A C 1
ATOM 1222 O O . SER A 1 162 ? -18.470 -13.279 -17.928 1.00 82.44 162 SER A O 1
ATOM 1224 N N . SER A 1 163 ? -17.402 -12.537 -16.094 1.00 75.69 163 SER A N 1
ATOM 1225 C CA . SER A 1 163 ? -17.613 -11.107 -16.332 1.00 75.69 163 SER A CA 1
ATOM 1226 C C . SER A 1 163 ? -16.385 -10.426 -16.954 1.00 75.69 163 SER A C 1
ATOM 1228 O O . SER A 1 163 ? -16.352 -9.199 -17.067 1.00 75.69 163 SER A O 1
ATOM 1230 N N . LEU A 1 164 ? -15.359 -11.190 -17.359 1.00 66.56 164 LEU A N 1
ATOM 1231 C CA . LEU A 1 164 ? -14.220 -10.659 -18.108 1.00 66.56 164 LEU A CA 1
ATOM 1232 C C . LEU A 1 164 ? -14.665 -10.297 -19.536 1.00 66.56 164 LEU A C 1
ATOM 1234 O O . LEU A 1 164 ? -15.162 -11.173 -20.252 1.00 66.56 164 LEU A O 1
ATOM 1238 N N . PRO A 1 165 ? -14.462 -9.049 -20.003 1.00 67.38 165 PRO A N 1
ATOM 1239 C CA . PRO A 1 165 ? -14.381 -8.826 -21.437 1.00 67.38 165 PRO A CA 1
ATOM 1240 C C . PRO A 1 165 ? -13.221 -9.672 -21.999 1.00 67.38 165 PRO A C 1
ATOM 1242 O O . PRO A 1 165 ? -12.280 -9.987 -21.264 1.00 67.38 165 PRO A O 1
ATOM 1245 N N . PRO A 1 166 ? -13.276 -10.079 -23.278 1.00 66.25 166 PRO A N 1
ATOM 1246 C CA . PRO A 1 166 ? -12.212 -10.876 -23.869 1.00 66.25 166 PRO A CA 1
ATOM 1247 C C . PRO A 1 166 ? -10.842 -10.193 -23.683 1.00 66.25 166 PRO A C 1
ATOM 1249 O O . PRO A 1 166 ? -10.768 -8.960 -23.728 1.00 66.25 166 PRO A O 1
ATOM 1252 N N . PRO A 1 167 ? -9.765 -10.978 -23.476 1.00 58.72 167 PRO A N 1
ATOM 1253 C CA . PRO A 1 167 ? -8.435 -10.487 -23.086 1.00 58.72 167 PRO A CA 1
ATOM 1254 C C . PRO A 1 167 ? -7.868 -9.409 -24.025 1.00 58.72 167 PRO A C 1
ATOM 1256 O O . PRO A 1 167 ? -7.087 -8.560 -23.596 1.00 58.72 167 PRO A O 1
ATOM 1259 N N . ASP A 1 168 ? -8.328 -9.383 -25.273 1.00 52.47 168 ASP A N 1
ATOM 1260 C CA . ASP A 1 168 ? -7.920 -8.429 -26.304 1.00 52.47 168 ASP A CA 1
ATOM 1261 C C . ASP A 1 168 ? -8.304 -6.968 -25.984 1.00 52.47 168 ASP A C 1
ATOM 1263 O O . ASP A 1 168 ? -7.700 -6.044 -26.524 1.00 52.47 168 ASP A O 1
ATOM 1267 N N . HIS A 1 169 ? -9.268 -6.731 -25.083 1.00 53.12 169 HIS A N 1
ATOM 1268 C CA . HIS A 1 169 ? -9.692 -5.380 -24.689 1.00 53.12 169 HIS A CA 1
ATOM 1269 C C . HIS A 1 169 ? -9.039 -4.857 -23.399 1.00 53.12 169 HIS A C 1
ATOM 1271 O O . HIS A 1 169 ? -8.996 -3.643 -23.200 1.00 53.12 169 HIS A O 1
ATOM 1277 N N . GLU A 1 170 ? -8.510 -5.725 -22.529 1.00 51.06 170 GLU A N 1
ATOM 1278 C CA . GLU A 1 170 ? -7.895 -5.302 -21.255 1.00 51.06 170 GLU A CA 1
ATOM 1279 C C . GLU A 1 170 ? -6.398 -4.978 -21.381 1.00 51.06 170 GLU A C 1
ATOM 1281 O O . GLU A 1 170 ? -5.856 -4.235 -20.564 1.00 51.06 170 GLU A O 1
ATOM 1286 N N . LEU A 1 171 ? -5.731 -5.475 -22.428 1.00 48.00 171 LEU A N 1
ATOM 1287 C CA . LEU A 1 171 ? -4.279 -5.346 -22.621 1.00 48.00 171 LEU A CA 1
ATOM 1288 C C . LEU A 1 171 ? -3.836 -4.060 -23.335 1.00 48.00 171 LEU A C 1
ATOM 1290 O O . LEU A 1 171 ? -2.643 -3.849 -23.538 1.00 48.00 171 LEU A O 1
ATOM 1294 N N . SER A 1 172 ? -4.758 -3.159 -23.686 1.00 48.09 172 SER A N 1
ATOM 1295 C CA . SER A 1 172 ? -4.413 -1.937 -24.430 1.00 48.09 172 SER A CA 1
ATOM 1296 C C . SER A 1 172 ? -3.803 -0.820 -23.567 1.00 48.09 172 SER A C 1
ATOM 1298 O O . SER A 1 172 ? -3.652 0.310 -24.028 1.00 48.09 172 SER A O 1
ATOM 1300 N N . PHE A 1 173 ? -3.432 -1.128 -22.323 1.00 50.81 173 PHE A N 1
ATOM 1301 C CA . PHE A 1 173 ? -2.519 -0.328 -21.516 1.00 50.81 173 PHE A CA 1
ATOM 1302 C C . PHE A 1 173 ? -1.211 -1.115 -21.382 1.00 50.81 173 PHE A C 1
ATOM 1304 O O . PHE A 1 173 ? -0.959 -1.780 -20.383 1.00 50.81 173 PHE A O 1
ATOM 1311 N N . CYS A 1 174 ? -0.372 -1.055 -22.413 1.00 52.56 174 CYS A N 1
ATOM 1312 C CA . CYS A 1 174 ? 1.065 -1.229 -22.237 1.00 52.56 174 CYS A CA 1
ATOM 1313 C C . CYS A 1 174 ? 1.637 0.164 -21.972 1.00 52.56 174 CYS A C 1
ATOM 1315 O O . CYS A 1 174 ? 1.998 0.843 -22.941 1.00 52.56 174 CYS A O 1
ATOM 1317 N N . PRO A 1 175 ? 1.734 0.641 -20.717 1.00 55.97 175 PRO A N 1
ATOM 1318 C CA . PRO A 1 175 ? 2.638 1.733 -20.421 1.00 55.97 175 PRO A CA 1
ATOM 1319 C C . PRO A 1 175 ? 4.058 1.181 -20.551 1.00 55.97 175 PRO A C 1
ATOM 1321 O O . PRO A 1 175 ? 4.738 0.893 -19.576 1.00 55.97 175 PRO A O 1
ATOM 1324 N N . SER A 1 176 ? 4.493 0.994 -21.795 1.00 68.88 176 SER A N 1
ATOM 1325 C CA . SER A 1 176 ? 5.882 0.699 -22.102 1.00 68.88 176 SER A CA 1
ATOM 1326 C C . SER A 1 176 ? 6.757 1.800 -21.510 1.00 68.88 176 SER A C 1
ATOM 1328 O O . SER A 1 176 ? 6.298 2.918 -21.257 1.00 68.88 176 SER A O 1
ATOM 1330 N N . LEU A 1 177 ? 8.044 1.512 -21.355 1.00 76.12 177 LEU A N 1
ATOM 1331 C CA . LEU A 1 177 ? 9.072 2.490 -20.998 1.00 76.12 177 LEU A CA 1
ATOM 1332 C C . LEU A 1 177 ? 8.919 3.832 -21.762 1.00 76.12 177 LEU A C 1
ATOM 1334 O O . LEU A 1 177 ? 9.227 4.893 -21.229 1.00 76.12 177 LEU A O 1
ATOM 1338 N N . SER A 1 178 ? 8.369 3.796 -22.986 1.00 73.75 178 SER A N 1
ATOM 1339 C CA . SER A 1 178 ? 8.071 4.980 -23.803 1.00 73.75 178 SER A CA 1
ATOM 1340 C C . SER A 1 178 ? 7.047 5.944 -23.191 1.00 73.75 178 SER A C 1
ATOM 1342 O O . SER A 1 178 ? 7.147 7.146 -23.412 1.00 73.75 178 SER A O 1
ATOM 1344 N N . TRP A 1 179 ? 6.089 5.458 -22.398 1.00 83.50 179 TRP A N 1
ATOM 1345 C CA . TRP A 1 179 ? 5.153 6.335 -21.705 1.00 83.50 179 TRP A CA 1
ATOM 1346 C C . TRP A 1 179 ? 5.857 7.102 -20.585 1.00 83.50 179 TRP A C 1
ATOM 1348 O O . TRP A 1 179 ? 5.681 8.310 -20.478 1.00 83.50 179 TRP A O 1
ATOM 1358 N N . PHE A 1 180 ? 6.700 6.425 -19.795 1.00 83.94 180 PHE A N 1
ATOM 1359 C CA . PHE A 1 180 ? 7.501 7.087 -18.760 1.00 83.94 180 PHE A CA 1
ATOM 1360 C C . PHE A 1 180 ? 8.454 8.123 -19.368 1.00 83.94 180 PHE A C 1
ATOM 1362 O O . PHE A 1 180 ? 8.637 9.185 -18.790 1.00 83.94 180 PHE A O 1
ATOM 1369 N N . LEU A 1 181 ? 8.989 7.863 -20.565 1.00 80.12 181 LEU A N 1
ATOM 1370 C CA . LEU A 1 181 ? 9.778 8.844 -21.318 1.00 80.12 181 LEU A CA 1
ATOM 1371 C C . LEU A 1 181 ? 8.983 10.068 -21.775 1.00 80.12 181 LEU A C 1
ATOM 1373 O O . LEU A 1 181 ? 9.554 11.145 -21.900 1.00 80.12 181 LEU A O 1
ATOM 1377 N N . ALA A 1 182 ? 7.696 9.898 -22.071 1.00 82.38 182 ALA A N 1
ATOM 1378 C CA . ALA A 1 182 ? 6.822 10.983 -22.503 1.00 82.38 182 ALA A CA 1
ATOM 1379 C C . ALA A 1 182 ? 6.215 11.764 -21.327 1.00 82.38 182 ALA A C 1
ATOM 1381 O O . ALA A 1 182 ? 5.528 12.756 -21.553 1.00 82.38 182 ALA A O 1
ATOM 1382 N N . HIS A 1 183 ? 6.415 11.310 -20.088 1.00 84.06 183 HIS A N 1
ATOM 1383 C CA . HIS A 1 183 ? 5.840 11.956 -18.920 1.00 84.06 183 HIS A CA 1
ATOM 1384 C C . HIS A 1 183 ? 6.669 13.172 -18.507 1.00 84.06 183 HIS A C 1
ATOM 1386 O O . HIS A 1 183 ? 7.832 13.016 -18.157 1.00 84.06 183 HIS A O 1
ATOM 1392 N N . ASP A 1 184 ? 6.032 14.343 -18.417 1.00 82.38 184 ASP A N 1
ATOM 1393 C CA . ASP A 1 184 ? 6.660 15.633 -18.078 1.00 82.38 184 ASP A CA 1
ATOM 1394 C C . ASP A 1 184 ? 7.654 15.606 -16.900 1.00 82.38 184 ASP A C 1
ATOM 1396 O O . ASP A 1 184 ? 8.703 16.242 -16.958 1.00 82.38 184 ASP A O 1
ATOM 1400 N N . VAL A 1 185 ? 7.357 14.856 -15.830 1.00 79.12 185 VAL A N 1
ATOM 1401 C CA . VAL A 1 185 ? 8.221 14.763 -14.635 1.00 79.12 185 VAL A CA 1
ATOM 1402 C C . VAL A 1 185 ? 9.525 14.007 -14.921 1.00 79.12 185 VAL A C 1
ATOM 1404 O O . VAL A 1 185 ? 10.539 14.229 -14.268 1.00 79.12 185 VAL A O 1
ATOM 1407 N N . LEU A 1 186 ? 9.506 13.106 -15.899 1.00 80.56 186 LEU A N 1
ATOM 1408 C CA . LEU A 1 186 ? 10.598 12.190 -16.231 1.00 80.56 186 LEU A CA 1
ATOM 1409 C C . LEU A 1 186 ? 11.259 12.514 -17.576 1.00 80.56 186 LEU A C 1
ATOM 1411 O O . LEU A 1 186 ? 12.354 12.025 -17.851 1.00 80.56 186 LEU A O 1
ATOM 1415 N N . SER A 1 187 ? 10.613 13.342 -18.398 1.00 73.06 187 SER A N 1
ATOM 1416 C CA . SER A 1 187 ? 11.036 13.687 -19.754 1.00 73.06 187 SER A CA 1
ATOM 1417 C C . SER A 1 187 ? 12.038 14.840 -19.826 1.00 73.06 187 SER A C 1
ATOM 1419 O O . SER A 1 187 ? 12.481 15.151 -20.925 1.00 73.06 187 SER A O 1
ATOM 1421 N N . GLY A 1 188 ? 12.367 15.493 -18.702 1.00 70.31 188 GLY A N 1
ATOM 1422 C CA . GLY A 1 188 ? 13.221 16.688 -18.664 1.00 70.31 188 GLY A CA 1
ATOM 1423 C C . GLY A 1 188 ? 14.583 16.482 -19.333 1.00 70.31 188 GLY A C 1
ATOM 1424 O O . GLY A 1 188 ? 14.825 17.032 -20.404 1.00 70.31 188 GLY A O 1
ATOM 1425 N N . ASP A 1 189 ? 15.433 15.640 -18.738 1.00 69.19 189 ASP A N 1
ATOM 1426 C CA . ASP A 1 189 ? 16.816 15.445 -19.204 1.00 69.19 189 ASP A CA 1
ATOM 1427 C C . ASP A 1 189 ? 17.083 14.041 -19.778 1.00 69.19 189 ASP A C 1
ATOM 1429 O O . ASP A 1 189 ? 18.205 13.735 -20.168 1.00 69.19 189 ASP A O 1
ATOM 1433 N N . GLY A 1 190 ? 16.080 13.152 -19.820 1.00 68.81 190 GLY A N 1
ATOM 1434 C CA . GLY A 1 190 ? 16.240 11.729 -20.177 1.00 68.81 190 GLY A CA 1
ATOM 1435 C C . GLY A 1 190 ? 17.019 10.911 -19.130 1.00 68.81 190 GLY A C 1
ATOM 1436 O O . GLY A 1 190 ? 16.640 9.783 -18.807 1.00 68.81 190 GLY A O 1
ATOM 1437 N N . ASP A 1 191 ? 18.028 11.521 -18.513 1.00 80.81 191 ASP A N 1
ATOM 1438 C CA . ASP A 1 191 ? 18.832 10.992 -17.414 1.00 80.81 191 ASP A CA 1
ATOM 1439 C C . ASP A 1 191 ? 18.005 10.740 -16.149 1.00 80.81 191 ASP A C 1
ATOM 1441 O O . ASP A 1 191 ? 18.303 9.813 -15.396 1.00 80.81 191 ASP A O 1
ATOM 1445 N N . SER A 1 192 ? 16.940 11.513 -15.911 1.00 84.38 192 SER A N 1
ATOM 1446 C CA . SER A 1 192 ? 16.091 11.372 -14.720 1.00 84.38 192 SER A CA 1
ATOM 1447 C C . SER A 1 192 ? 15.423 9.998 -14.651 1.00 84.38 192 SER A C 1
ATOM 1449 O O . SER A 1 192 ? 15.445 9.353 -13.603 1.00 84.38 192 SER A O 1
ATOM 1451 N N . LEU A 1 193 ? 14.883 9.504 -15.773 1.00 86.19 193 LEU A N 1
ATOM 1452 C CA . LEU A 1 193 ? 14.296 8.163 -15.825 1.00 86.19 193 LEU A CA 1
ATOM 1453 C C . LEU A 1 193 ? 15.368 7.085 -15.636 1.00 86.19 193 LEU A C 1
ATOM 1455 O O . LEU A 1 193 ? 15.144 6.121 -14.910 1.00 86.19 193 LEU A O 1
ATOM 1459 N N . LEU A 1 194 ? 16.542 7.247 -16.249 1.00 86.25 194 LEU A N 1
ATOM 1460 C CA . LEU A 1 194 ? 17.649 6.299 -16.109 1.00 86.25 194 LEU A CA 1
ATOM 1461 C C . LEU A 1 194 ? 18.142 6.196 -14.661 1.00 86.25 194 LEU A C 1
ATOM 1463 O O . LEU A 1 194 ? 18.291 5.089 -14.145 1.00 86.25 194 LEU A O 1
ATOM 1467 N N . ARG A 1 195 ? 18.333 7.333 -13.985 1.00 87.50 195 ARG A N 1
ATOM 1468 C CA . ARG A 1 195 ? 18.690 7.397 -12.559 1.00 87.50 195 ARG A CA 1
ATOM 1469 C C . ARG A 1 195 ? 17.630 6.731 -11.690 1.00 87.50 195 ARG A C 1
ATOM 1471 O O . ARG A 1 195 ? 17.963 5.946 -10.808 1.00 87.50 195 ARG A O 1
ATOM 1478 N N . LEU A 1 196 ? 16.355 6.976 -11.983 1.00 90.56 196 LEU A N 1
ATOM 1479 C CA . LEU A 1 196 ? 15.247 6.368 -11.254 1.00 90.56 196 LEU A CA 1
ATOM 1480 C C . LEU A 1 196 ? 15.200 4.845 -11.423 1.00 90.56 196 LEU A C 1
ATOM 1482 O O . LEU A 1 196 ? 15.048 4.114 -10.449 1.00 90.56 196 LEU A O 1
ATOM 1486 N N . LEU A 1 197 ? 15.367 4.351 -12.651 1.00 91.00 197 LEU A N 1
ATOM 1487 C CA . LEU A 1 197 ? 15.424 2.915 -12.927 1.00 91.00 197 LEU A CA 1
ATOM 1488 C C . LEU A 1 197 ? 16.637 2.263 -12.254 1.00 91.00 197 LEU A C 1
ATOM 1490 O O . LEU A 1 197 ? 16.529 1.138 -11.768 1.00 91.00 197 LEU A O 1
ATOM 1494 N N . PHE A 1 198 ? 17.773 2.966 -12.205 1.00 90.81 198 PHE A N 1
ATOM 1495 C CA . PHE A 1 198 ? 18.961 2.512 -11.488 1.00 90.81 198 PHE A CA 1
ATOM 1496 C C . PHE A 1 198 ? 18.686 2.388 -9.988 1.00 90.81 198 PHE A C 1
ATOM 1498 O O . PHE A 1 198 ? 18.945 1.339 -9.409 1.00 90.81 198 PHE A O 1
ATOM 1505 N N . LEU A 1 199 ? 18.081 3.408 -9.379 1.00 92.56 199 LEU A N 1
ATOM 1506 C CA . LEU A 1 199 ? 17.685 3.393 -7.971 1.00 92.56 199 LEU A CA 1
ATOM 1507 C C . LEU A 1 199 ? 16.744 2.239 -7.633 1.00 92.56 199 LEU A C 1
ATOM 1509 O O . LEU A 1 199 ? 16.964 1.529 -6.655 1.00 92.56 199 LEU A O 1
ATOM 1513 N N . VAL A 1 200 ? 15.723 2.017 -8.463 1.00 94.06 200 VAL A N 1
ATOM 1514 C CA . VAL A 1 200 ? 14.795 0.890 -8.301 1.00 94.06 200 VAL A CA 1
ATOM 1515 C C . VAL A 1 200 ? 15.540 -0.442 -8.378 1.00 94.06 200 VAL A C 1
ATOM 1517 O O . VAL A 1 200 ? 15.308 -1.318 -7.544 1.00 94.06 200 VAL A O 1
ATOM 1520 N N . LYS A 1 201 ? 16.465 -0.591 -9.335 1.00 93.06 201 LYS A N 1
ATOM 1521 C CA . LYS A 1 201 ? 17.302 -1.790 -9.456 1.00 93.06 201 LYS A CA 1
ATOM 1522 C C . LYS A 1 201 ? 18.141 -2.020 -8.199 1.00 93.06 201 LYS A C 1
ATOM 1524 O O . LYS A 1 201 ? 18.143 -3.128 -7.674 1.00 93.06 201 LYS A O 1
ATOM 1529 N N . GLU A 1 202 ? 18.849 -0.995 -7.731 1.00 93.25 202 GLU A N 1
ATOM 1530 C CA . GLU A 1 202 ? 19.694 -1.100 -6.543 1.00 93.25 202 GLU A CA 1
ATOM 1531 C C . GLU A 1 202 ? 18.849 -1.466 -5.322 1.00 93.25 202 GLU A C 1
ATOM 1533 O O . GLU A 1 202 ? 19.173 -2.422 -4.623 1.00 93.25 202 GLU A O 1
ATOM 1538 N N . ALA A 1 203 ? 17.704 -0.808 -5.116 1.00 94.12 203 ALA A N 1
ATOM 1539 C CA . ALA A 1 203 ? 16.801 -1.148 -4.021 1.00 94.12 203 ALA A CA 1
ATOM 1540 C C . ALA A 1 203 ? 16.339 -2.613 -4.071 1.00 94.12 203 ALA A C 1
ATOM 1542 O O . ALA A 1 203 ? 16.297 -3.276 -3.037 1.00 94.12 203 ALA A O 1
ATOM 1543 N N . LEU A 1 204 ? 16.041 -3.144 -5.261 1.00 93.38 204 LEU A N 1
ATOM 1544 C CA . LEU A 1 204 ? 15.697 -4.556 -5.456 1.00 93.38 204 LEU A CA 1
ATOM 1545 C C . LEU A 1 204 ? 16.848 -5.511 -5.144 1.00 93.38 204 LEU A C 1
ATOM 1547 O O . LEU A 1 204 ? 16.611 -6.569 -4.562 1.00 93.38 204 LEU A O 1
ATOM 1551 N N . ASP A 1 205 ? 18.075 -5.157 -5.514 1.00 91.94 205 ASP A N 1
ATOM 1552 C CA . ASP A 1 205 ? 19.245 -5.984 -5.227 1.00 91.94 205 ASP A CA 1
ATOM 1553 C C . ASP A 1 205 ? 19.605 -5.955 -3.728 1.00 91.94 205 ASP A C 1
ATOM 1555 O O . ASP A 1 205 ? 19.942 -6.993 -3.156 1.00 91.94 205 ASP A O 1
ATOM 1559 N N . PHE A 1 206 ? 19.458 -4.808 -3.053 1.00 92.38 206 PHE A N 1
ATOM 1560 C CA . PHE A 1 206 ? 19.690 -4.678 -1.608 1.00 92.38 206 PHE A CA 1
ATOM 1561 C C . PHE A 1 206 ? 18.579 -5.298 -0.747 1.00 92.38 206 PHE A C 1
ATOM 1563 O O . PHE A 1 206 ? 18.866 -5.780 0.359 1.00 92.38 206 PHE A O 1
ATOM 1570 N N . ALA A 1 207 ? 17.343 -5.350 -1.259 1.00 92.69 207 ALA A N 1
ATOM 1571 C CA . ALA A 1 207 ? 16.163 -5.883 -0.570 1.00 92.69 207 ALA A CA 1
ATOM 1572 C C . ALA A 1 207 ? 16.301 -7.337 -0.088 1.00 92.69 207 ALA A C 1
ATOM 1574 O O . ALA A 1 207 ? 15.550 -7.772 0.783 1.00 92.69 207 ALA A O 1
ATOM 1575 N N . GLU A 1 208 ? 17.265 -8.097 -0.614 1.00 88.44 208 GLU A N 1
ATOM 1576 C CA . GLU A 1 208 ? 17.571 -9.449 -0.132 1.00 88.44 208 GLU A CA 1
ATOM 1577 C C . GLU A 1 208 ? 18.126 -9.479 1.292 1.00 88.44 208 GLU A C 1
ATOM 1579 O O . GLU A 1 208 ? 17.971 -10.472 2.003 1.00 88.44 208 GLU A O 1
ATOM 1584 N N . SER A 1 209 ? 18.807 -8.404 1.683 1.00 91.56 209 SER A N 1
ATOM 1585 C CA . SER A 1 209 ? 19.465 -8.273 2.983 1.00 91.56 209 SER A CA 1
ATOM 1586 C C . SER A 1 209 ? 18.653 -7.445 3.971 1.00 91.56 209 SER A C 1
ATOM 1588 O O . SER A 1 209 ? 18.620 -7.766 5.157 1.00 91.56 209 SER A O 1
ATOM 1590 N N . GLN A 1 210 ? 17.997 -6.395 3.483 1.00 94.38 210 GLN A N 1
ATOM 1591 C CA . GLN A 1 210 ? 17.229 -5.453 4.288 1.00 94.38 210 GLN A CA 1
ATOM 1592 C C . GLN A 1 210 ? 16.201 -4.747 3.405 1.00 94.38 210 GLN A C 1
ATOM 1594 O O . GLN A 1 210 ? 16.538 -4.387 2.276 1.00 94.38 210 GLN A O 1
ATOM 1599 N N . PRO A 1 211 ? 14.976 -4.499 3.891 1.00 96.19 211 PRO A N 1
ATOM 1600 C CA . PRO A 1 211 ? 13.987 -3.787 3.100 1.00 96.19 211 PRO A CA 1
ATOM 1601 C C . PRO A 1 211 ? 14.476 -2.375 2.763 1.00 96.19 211 PRO A C 1
ATOM 1603 O O . PRO A 1 211 ? 15.223 -1.755 3.520 1.00 96.19 211 PRO A O 1
ATOM 1606 N N . GLN A 1 212 ? 14.097 -1.892 1.587 1.00 96.44 212 GLN A N 1
ATOM 1607 C CA . GLN A 1 212 ? 14.503 -0.598 1.045 1.00 96.44 212 GLN A CA 1
ATOM 1608 C C . GLN A 1 212 ? 13.275 0.272 0.824 1.00 96.44 212 GLN A C 1
ATOM 1610 O O . GLN A 1 212 ? 12.208 -0.238 0.495 1.00 96.44 212 GLN A O 1
ATOM 1615 N N . HIS A 1 213 ? 13.430 1.582 0.979 1.00 95.19 213 HIS A N 1
ATOM 1616 C CA . HIS A 1 213 ? 12.390 2.568 0.699 1.00 95.19 213 HIS A CA 1
ATOM 1617 C C . HIS A 1 213 ? 12.908 3.565 -0.337 1.00 95.19 213 HIS A C 1
ATOM 1619 O O . HIS A 1 213 ? 14.041 4.029 -0.249 1.00 95.19 213 HIS A O 1
ATOM 1625 N N . LEU A 1 214 ? 12.075 3.861 -1.331 1.00 95.06 214 LEU A N 1
ATOM 1626 C CA . LEU A 1 214 ? 12.323 4.836 -2.383 1.00 95.06 214 LEU A CA 1
ATOM 1627 C C . LEU A 1 214 ? 11.107 5.742 -2.529 1.00 95.06 214 LEU A C 1
ATOM 1629 O O . LEU A 1 214 ? 9.969 5.279 -2.468 1.00 95.06 214 LEU A O 1
ATOM 1633 N N . ARG A 1 215 ? 11.344 7.018 -2.823 1.00 94.25 215 ARG A N 1
ATOM 1634 C CA . ARG A 1 215 ? 10.294 7.961 -3.206 1.00 94.25 215 ARG A CA 1
ATOM 1635 C C . ARG A 1 215 ? 10.291 8.150 -4.718 1.00 94.25 215 ARG A C 1
ATOM 1637 O O . ARG A 1 215 ? 11.246 8.667 -5.290 1.00 94.25 215 ARG A O 1
ATOM 1644 N N . LEU A 1 216 ? 9.217 7.710 -5.356 1.00 93.88 216 LEU A N 1
ATOM 1645 C CA . LEU A 1 216 ? 9.006 7.748 -6.798 1.00 93.88 216 LEU A CA 1
ATOM 1646 C C . LEU A 1 216 ? 8.034 8.877 -7.164 1.00 93.88 216 LEU A C 1
ATOM 1648 O O . LEU A 1 216 ? 7.167 9.212 -6.360 1.00 93.88 216 LEU A O 1
ATOM 1652 N N . PRO A 1 217 ? 8.103 9.449 -8.373 1.00 93.00 217 PRO A N 1
ATOM 1653 C CA . PRO A 1 217 ? 7.096 10.399 -8.822 1.00 93.00 217 PRO A CA 1
ATOM 1654 C C . PRO A 1 217 ? 5.742 9.719 -9.054 1.00 93.00 217 PRO A C 1
ATOM 1656 O O . PRO A 1 217 ? 5.658 8.551 -9.458 1.00 93.00 217 PRO A O 1
ATOM 1659 N N . VAL A 1 218 ? 4.664 10.476 -8.846 1.00 92.56 218 VAL A N 1
ATOM 1660 C CA . VAL A 1 218 ? 3.341 10.101 -9.356 1.00 92.56 218 VAL A CA 1
ATOM 1661 C C . VAL A 1 218 ? 3.410 10.038 -10.876 1.00 92.56 218 VAL A C 1
ATOM 1663 O O . VAL A 1 218 ? 3.925 10.944 -11.525 1.00 92.56 218 VAL A O 1
ATOM 1666 N N . CYS A 1 219 ? 2.911 8.937 -11.429 1.00 89.50 219 CYS A N 1
ATOM 1667 C CA . CYS A 1 219 ? 2.987 8.640 -12.851 1.00 89.50 219 CYS A CA 1
ATOM 1668 C C . CYS A 1 219 ? 1.599 8.392 -13.457 1.00 89.50 219 CYS A C 1
ATOM 1670 O O . CYS A 1 219 ? 1.471 7.691 -14.448 1.00 89.50 219 CYS A O 1
ATOM 1672 N N . GLY A 1 220 ? 0.538 8.932 -12.862 1.00 89.88 220 GLY A N 1
ATOM 1673 C CA . GLY A 1 220 ? -0.839 8.775 -13.322 1.00 89.88 220 GLY A CA 1
ATOM 1674 C C . GLY A 1 220 ? -1.719 9.934 -12.871 1.00 89.88 220 GLY A C 1
ATOM 1675 O O . GLY A 1 220 ? -1.297 10.783 -12.091 1.00 89.88 220 GLY A O 1
ATOM 1676 N N . THR A 1 221 ? -2.952 9.969 -13.369 1.00 91.31 221 THR A N 1
ATOM 1677 C CA . THR A 1 221 ? -3.949 10.984 -12.995 1.00 91.31 221 THR A CA 1
ATOM 1678 C C . THR A 1 221 ? -4.538 10.754 -11.604 1.00 91.31 221 THR A C 1
ATOM 1680 O O . THR A 1 221 ? -5.031 11.692 -10.982 1.00 91.31 221 THR A O 1
ATOM 1683 N N . ASP A 1 222 ? -4.462 9.521 -11.103 1.00 93.69 222 ASP A N 1
ATOM 1684 C CA . ASP A 1 222 ? -4.906 9.124 -9.773 1.00 93.69 222 ASP A CA 1
ATOM 1685 C C . ASP A 1 222 ? -4.048 7.970 -9.207 1.00 93.69 222 ASP A C 1
ATOM 1687 O O . ASP A 1 222 ? -3.099 7.483 -9.839 1.00 93.69 222 ASP A O 1
ATOM 1691 N N . ALA A 1 223 ? -4.376 7.520 -7.991 1.00 94.44 223 ALA A N 1
ATOM 1692 C CA . ALA A 1 223 ? -3.699 6.400 -7.336 1.00 94.44 223 ALA A CA 1
ATOM 1693 C C . ALA A 1 223 ? -3.883 5.064 -8.080 1.00 94.44 223 ALA A C 1
ATOM 1695 O O . ALA A 1 223 ? -3.004 4.205 -8.038 1.00 94.44 223 ALA A O 1
ATOM 1696 N N . VAL A 1 224 ? -5.003 4.876 -8.784 1.00 94.94 224 VAL A N 1
ATOM 1697 C CA . VAL A 1 224 ? -5.279 3.647 -9.540 1.00 94.94 224 VAL A CA 1
ATOM 1698 C C . VAL A 1 224 ? -4.304 3.543 -10.701 1.00 94.94 224 VAL A C 1
ATOM 1700 O O . VAL A 1 224 ? -3.608 2.542 -10.853 1.00 94.94 224 VAL A O 1
ATOM 1703 N N . GLU A 1 225 ? -4.230 4.591 -11.512 1.00 93.25 225 GLU A N 1
ATOM 1704 C CA . GLU A 1 225 ? -3.357 4.659 -12.670 1.00 93.25 225 GLU A CA 1
ATOM 1705 C C . GLU A 1 225 ? -1.884 4.604 -12.258 1.00 93.25 225 GLU A C 1
ATOM 1707 O O . GLU A 1 225 ? -1.110 3.845 -12.842 1.00 93.25 225 GLU A O 1
ATOM 1712 N N . THR A 1 226 ? -1.517 5.340 -11.209 1.00 94.19 226 THR A N 1
ATOM 1713 C CA . THR A 1 226 ? -0.151 5.353 -10.681 1.00 94.19 226 THR A CA 1
ATOM 1714 C C . THR A 1 226 ? 0.276 3.974 -10.176 1.00 94.19 226 THR A C 1
ATOM 1716 O O . THR A 1 226 ? 1.345 3.485 -10.544 1.00 94.19 226 THR A O 1
ATOM 1719 N N . GLY A 1 227 ? -0.572 3.303 -9.388 1.00 95.12 227 GLY A N 1
ATOM 1720 C CA . GLY A 1 227 ? -0.294 1.961 -8.876 1.00 95.12 227 GLY A CA 1
ATOM 1721 C C . GLY A 1 227 ? -0.165 0.921 -9.989 1.00 95.12 227 GLY A C 1
ATOM 1722 O O . GLY A 1 227 ? 0.760 0.109 -9.968 1.00 95.12 227 GLY A O 1
ATOM 1723 N N . VAL A 1 228 ? -1.044 0.974 -10.999 1.00 94.38 228 VAL A N 1
ATOM 1724 C CA . VAL A 1 228 ? -0.965 0.088 -12.173 1.00 94.38 228 VAL A CA 1
ATOM 1725 C C . VAL A 1 228 ? 0.342 0.296 -12.932 1.00 94.38 228 VAL A C 1
ATOM 1727 O O . VAL A 1 228 ? 1.004 -0.682 -13.261 1.00 94.38 228 VAL A O 1
ATOM 1730 N N . ARG A 1 229 ? 0.728 1.544 -13.206 1.00 92.19 229 ARG A N 1
ATOM 1731 C CA . ARG A 1 229 ? 1.917 1.857 -14.011 1.00 92.19 229 ARG A CA 1
ATOM 1732 C C . ARG A 1 229 ? 3.213 1.476 -13.309 1.00 92.19 229 ARG A C 1
ATOM 1734 O O . ARG A 1 229 ? 4.075 0.866 -13.938 1.00 92.19 229 ARG A O 1
ATOM 1741 N N . TRP A 1 230 ? 3.341 1.777 -12.017 1.00 94.50 230 TRP A N 1
ATOM 1742 C CA . TRP A 1 230 ? 4.519 1.371 -11.251 1.00 94.50 230 TRP A CA 1
ATOM 1743 C C . TRP A 1 230 ? 4.636 -0.149 -11.140 1.00 94.50 230 TRP A C 1
ATOM 1745 O O . TRP A 1 230 ? 5.718 -0.686 -11.365 1.00 94.50 230 TRP A O 1
ATOM 1755 N N . LEU A 1 231 ? 3.542 -0.867 -10.866 1.00 94.12 231 LEU A N 1
ATOM 1756 C CA . LEU A 1 231 ? 3.585 -2.332 -10.812 1.00 94.12 231 LEU A CA 1
ATOM 1757 C C . LEU A 1 231 ? 3.841 -2.978 -12.171 1.00 94.12 231 LEU A C 1
ATOM 1759 O O . LEU A 1 231 ? 4.561 -3.973 -12.232 1.00 94.12 231 LEU A O 1
ATOM 1763 N N . ASP A 1 232 ? 3.303 -2.426 -13.255 1.00 91.44 232 ASP A N 1
ATOM 1764 C CA . ASP A 1 232 ? 3.586 -2.902 -14.610 1.00 91.44 232 ASP A CA 1
ATOM 1765 C C . ASP A 1 232 ? 5.076 -2.756 -14.939 1.00 91.44 232 ASP A C 1
ATOM 1767 O O . ASP A 1 232 ? 5.722 -3.734 -15.315 1.00 91.44 232 ASP A O 1
ATOM 1771 N N . LEU A 1 233 ? 5.662 -1.586 -14.663 1.00 90.88 233 LEU A N 1
ATOM 1772 C CA . LEU A 1 233 ? 7.095 -1.352 -14.835 1.00 90.88 233 LEU A CA 1
ATOM 1773 C C . LEU A 1 233 ? 7.940 -2.311 -13.983 1.00 90.88 233 LEU A C 1
ATOM 1775 O O . LEU A 1 233 ? 8.873 -2.933 -14.498 1.00 90.88 233 LEU A O 1
ATOM 1779 N N . LEU A 1 234 ? 7.603 -2.472 -12.698 1.00 92.50 234 LEU A N 1
ATOM 1780 C CA . LEU A 1 234 ? 8.314 -3.367 -11.779 1.00 92.50 234 LEU A CA 1
ATOM 1781 C C . LEU A 1 234 ? 8.254 -4.823 -12.256 1.00 92.50 234 LEU A C 1
ATOM 1783 O O . LEU A 1 234 ? 9.283 -5.483 -12.401 1.00 92.50 234 LEU A O 1
ATOM 1787 N N . THR A 1 235 ? 7.057 -5.329 -12.541 1.00 90.94 235 THR A N 1
ATOM 1788 C CA . THR A 1 235 ? 6.860 -6.732 -12.931 1.00 90.94 235 THR A CA 1
ATOM 1789 C C . THR A 1 235 ? 7.479 -7.059 -14.282 1.00 90.94 235 THR A C 1
ATOM 1791 O O . THR A 1 235 ? 8.087 -8.120 -14.416 1.00 90.94 235 THR A O 1
ATOM 1794 N N . ARG A 1 236 ? 7.391 -6.151 -15.260 1.00 87.50 236 ARG A N 1
ATOM 1795 C CA . ARG A 1 236 ? 7.933 -6.379 -16.603 1.00 87.50 236 ARG A CA 1
ATOM 1796 C C . ARG A 1 236 ? 9.433 -6.227 -16.682 1.00 87.50 236 ARG A C 1
ATOM 1798 O O . ARG A 1 236 ? 10.067 -7.052 -17.320 1.00 87.50 236 ARG A O 1
ATOM 1805 N N . HIS A 1 237 ? 10.007 -5.187 -16.086 1.00 86.69 237 HIS A N 1
ATOM 1806 C CA . HIS A 1 237 ? 11.423 -4.885 -16.300 1.00 86.69 237 HIS A CA 1
ATOM 1807 C C . HIS A 1 237 ? 12.332 -5.475 -15.228 1.00 86.69 237 HIS A C 1
ATOM 1809 O O . HIS A 1 237 ? 13.494 -5.765 -15.522 1.00 86.69 237 HIS A O 1
ATOM 1815 N N . PHE A 1 238 ? 11.813 -5.687 -14.019 1.00 88.12 238 PHE A N 1
ATOM 1816 C CA . PHE A 1 238 ? 12.614 -6.144 -12.888 1.00 88.12 238 PHE A CA 1
ATOM 1817 C C . PHE A 1 238 ? 12.245 -7.538 -12.387 1.00 88.12 238 PHE A C 1
ATOM 1819 O O . PHE A 1 238 ? 13.113 -8.213 -11.830 1.00 88.12 238 PHE A O 1
ATOM 1826 N N . ALA A 1 239 ? 11.001 -7.981 -12.610 1.00 85.25 239 ALA A N 1
ATOM 1827 C CA . ALA A 1 239 ? 10.480 -9.264 -12.136 1.00 85.25 239 ALA A CA 1
ATOM 1828 C C . ALA A 1 239 ? 10.851 -9.503 -10.655 1.00 85.25 239 ALA A C 1
ATOM 1830 O O . ALA A 1 239 ? 11.686 -10.368 -10.357 1.00 85.25 239 ALA A O 1
ATOM 1831 N N . PRO A 1 240 ? 10.312 -8.684 -9.731 1.00 86.31 240 PRO A N 1
ATOM 1832 C CA . PRO A 1 240 ? 10.715 -8.717 -8.337 1.00 86.31 240 PRO A CA 1
ATOM 1833 C C . PRO A 1 240 ? 10.399 -10.085 -7.729 1.00 86.31 240 PRO A C 1
ATOM 1835 O O . PRO A 1 240 ? 9.289 -10.601 -7.834 1.00 86.31 240 PRO A O 1
ATOM 1838 N N . ASP A 1 241 ? 11.403 -10.675 -7.093 1.00 90.00 241 ASP A N 1
ATOM 1839 C CA . ASP A 1 241 ? 11.292 -11.879 -6.270 1.00 90.00 241 ASP A CA 1
ATOM 1840 C C . ASP A 1 241 ? 10.953 -11.547 -4.810 1.00 90.00 241 ASP A C 1
ATOM 1842 O O . ASP A 1 241 ? 10.513 -12.417 -4.056 1.00 90.00 241 ASP A O 1
ATOM 1846 N N . GLN A 1 242 ? 11.120 -10.279 -4.435 1.00 93.94 242 GLN A N 1
ATOM 1847 C CA . GLN A 1 242 ? 10.778 -9.729 -3.132 1.00 93.94 242 GLN A CA 1
ATOM 1848 C C . GLN A 1 242 ? 9.415 -9.025 -3.163 1.00 93.94 242 GLN A C 1
ATOM 1850 O O . GLN A 1 242 ? 8.963 -8.608 -4.232 1.00 93.94 242 GLN A O 1
ATOM 1855 N N . PRO A 1 243 ? 8.753 -8.851 -2.005 1.00 96.38 243 PRO A N 1
ATOM 1856 C CA . PRO A 1 243 ? 7.558 -8.028 -1.936 1.00 96.38 243 PRO A CA 1
ATOM 1857 C C . PRO A 1 243 ? 7.828 -6.579 -2.365 1.00 96.38 243 PRO A C 1
ATOM 1859 O O . PRO A 1 243 ? 8.888 -6.027 -2.075 1.00 96.38 243 PRO A O 1
ATOM 1862 N N . CYS A 1 244 ? 6.858 -5.957 -3.030 1.00 97.62 244 CYS A N 1
ATOM 1863 C CA . CYS A 1 244 ? 6.886 -4.540 -3.384 1.00 97.62 244 CYS A CA 1
ATOM 1864 C C . CYS A 1 244 ? 5.597 -3.881 -2.897 1.00 97.62 244 CYS A C 1
ATOM 1866 O O . CYS A 1 244 ? 4.521 -4.219 -3.388 1.00 97.62 244 CYS A O 1
ATOM 1868 N N . LEU A 1 245 ? 5.704 -2.951 -1.950 1.00 98.06 245 LEU A N 1
ATOM 1869 C CA . LEU A 1 245 ? 4.600 -2.167 -1.403 1.00 98.06 245 LEU A CA 1
ATOM 1870 C C . LEU A 1 245 ? 4.673 -0.737 -1.946 1.00 98.06 245 LEU A C 1
ATOM 1872 O O . LEU A 1 245 ? 5.628 -0.018 -1.678 1.00 98.06 245 LEU A O 1
ATOM 1876 N N . LEU A 1 246 ? 3.647 -0.323 -2.680 1.00 98.12 246 LEU A N 1
ATOM 1877 C CA . LEU A 1 246 ? 3.423 1.059 -3.088 1.00 98.12 246 LEU A CA 1
ATOM 1878 C C . LEU A 1 246 ? 2.478 1.734 -2.097 1.00 98.12 246 LEU A C 1
ATOM 1880 O O . LEU A 1 246 ? 1.385 1.225 -1.844 1.00 98.12 246 LEU A O 1
ATOM 1884 N N . LEU A 1 247 ? 2.881 2.893 -1.589 1.00 97.44 247 LEU A N 1
ATOM 1885 C CA . LEU A 1 247 ? 2.107 3.759 -0.707 1.00 97.44 247 LEU A CA 1
ATOM 1886 C C . LEU A 1 247 ? 1.840 5.079 -1.430 1.00 97.44 247 LEU A C 1
ATOM 1888 O O . LEU A 1 247 ? 2.759 5.823 -1.766 1.00 97.44 247 LEU A O 1
ATOM 1892 N N . MET A 1 248 ? 0.568 5.352 -1.693 1.00 97.06 248 MET A N 1
ATOM 1893 C CA . MET A 1 248 ? 0.113 6.440 -2.555 1.00 97.06 248 MET A CA 1
ATOM 1894 C C . MET A 1 248 ? -0.721 7.423 -1.726 1.00 97.06 248 MET A C 1
ATOM 1896 O O . MET A 1 248 ? -1.934 7.226 -1.587 1.00 97.06 248 MET A O 1
ATOM 1900 N N . PRO A 1 249 ? -0.095 8.444 -1.115 1.00 95.38 249 PRO A N 1
ATOM 1901 C CA . PRO A 1 249 ? -0.824 9.523 -0.448 1.00 95.38 249 PRO A CA 1
ATOM 1902 C C . PRO A 1 249 ? -1.727 10.266 -1.444 1.00 95.38 249 PRO A C 1
ATOM 1904 O O . PRO A 1 249 ? -1.294 10.612 -2.538 1.00 95.38 249 PRO A O 1
ATOM 1907 N N . ALA A 1 250 ? -2.973 10.546 -1.060 1.00 91.88 250 ALA A N 1
ATOM 1908 C CA . ALA A 1 250 ? -3.980 11.122 -1.958 1.00 91.88 250 ALA A CA 1
ATOM 1909 C C . ALA A 1 250 ? -3.618 12.515 -2.508 1.00 91.88 250 ALA A C 1
ATOM 1911 O O . ALA A 1 250 ? -3.998 12.845 -3.626 1.00 91.88 250 ALA A O 1
ATOM 1912 N N . ASP A 1 251 ? -2.875 13.311 -1.733 1.00 90.00 251 ASP A N 1
ATOM 1913 C CA . ASP A 1 251 ? -2.596 14.724 -2.029 1.00 90.00 251 ASP A CA 1
ATOM 1914 C C . ASP A 1 251 ? -1.104 14.999 -2.276 1.00 90.00 251 ASP A C 1
ATOM 1916 O O . ASP A 1 251 ? -0.626 16.107 -2.019 1.00 90.00 251 ASP A O 1
ATOM 1920 N N . ALA A 1 252 ? -0.332 13.993 -2.695 1.00 91.12 252 ALA A N 1
ATOM 1921 C CA . ALA A 1 252 ? 1.096 14.162 -2.947 1.00 91.12 252 ALA A CA 1
ATOM 1922 C C . ALA A 1 252 ? 1.469 13.920 -4.410 1.00 91.12 252 ALA A C 1
ATOM 1924 O O . ALA A 1 252 ? 0.805 13.184 -5.130 1.00 91.12 252 ALA A O 1
ATOM 1925 N N . ALA A 1 253 ? 2.581 14.526 -4.827 1.00 92.12 253 ALA A N 1
ATOM 1926 C CA . ALA A 1 253 ? 3.165 14.342 -6.156 1.00 92.12 253 ALA A CA 1
ATOM 1927 C C . ALA A 1 253 ? 4.136 13.145 -6.219 1.00 92.12 253 ALA A C 1
ATOM 1929 O O . ALA A 1 253 ? 4.868 12.983 -7.196 1.00 92.12 253 ALA A O 1
ATOM 1930 N N . TRP A 1 254 ? 4.158 12.314 -5.176 1.00 94.00 254 TRP A N 1
ATOM 1931 C CA . TRP A 1 254 ? 5.043 11.163 -5.053 1.00 94.00 254 TRP A CA 1
ATOM 1932 C C . TRP A 1 254 ? 4.303 9.911 -4.573 1.00 94.00 254 TRP A C 1
ATOM 1934 O O . TRP A 1 254 ? 3.198 9.973 -4.034 1.00 94.00 254 TRP A O 1
ATOM 1944 N N . VAL A 1 255 ? 4.963 8.773 -4.751 1.00 95.81 255 VAL A N 1
ATOM 1945 C CA . VAL A 1 255 ? 4.596 7.452 -4.247 1.00 95.81 255 VAL A CA 1
ATOM 1946 C C . VAL A 1 255 ? 5.801 6.874 -3.534 1.00 95.81 255 VAL A C 1
ATOM 1948 O O . VAL A 1 255 ? 6.908 6.899 -4.063 1.00 95.81 255 VAL A O 1
ATOM 1951 N N . ASP A 1 256 ? 5.598 6.330 -2.345 1.00 96.88 256 ASP A N 1
ATOM 1952 C CA . ASP A 1 256 ? 6.653 5.622 -1.635 1.00 96.88 256 ASP A CA 1
ATOM 1953 C C . ASP A 1 256 ? 6.628 4.138 -2.054 1.00 96.88 256 ASP A C 1
ATOM 1955 O O . ASP A 1 256 ? 5.603 3.465 -1.944 1.00 96.88 256 ASP A O 1
ATOM 1959 N N . LEU A 1 257 ? 7.744 3.631 -2.576 1.00 97.56 257 LEU A N 1
ATOM 1960 C CA . LEU A 1 257 ? 7.972 2.221 -2.888 1.00 97.56 257 LEU A CA 1
ATOM 1961 C C . LEU A 1 257 ? 8.823 1.605 -1.778 1.00 97.56 257 LEU A C 1
ATOM 1963 O O . LEU A 1 257 ? 9.961 2.013 -1.567 1.00 97.56 257 LEU A O 1
ATOM 1967 N N . VAL A 1 258 ? 8.297 0.580 -1.117 1.00 97.69 258 VAL A N 1
ATOM 1968 C CA . VAL A 1 258 ? 9.055 -0.288 -0.216 1.00 97.69 258 VAL A CA 1
ATOM 1969 C C . VAL A 1 258 ? 9.321 -1.617 -0.915 1.00 97.69 258 VAL A C 1
ATOM 1971 O O . VAL A 1 258 ? 8.391 -2.271 -1.390 1.00 97.69 258 VAL A O 1
ATOM 1974 N N . VAL A 1 259 ? 10.587 -2.017 -0.986 1.00 97.12 259 VAL A N 1
ATOM 1975 C CA . VAL A 1 259 ? 11.037 -3.271 -1.598 1.00 97.12 259 VAL A CA 1
ATOM 1976 C C . VAL A 1 259 ? 11.586 -4.192 -0.515 1.00 97.12 259 VAL A C 1
ATOM 1978 O O . VAL A 1 259 ? 12.399 -3.769 0.301 1.00 97.12 259 VAL A O 1
ATOM 1981 N N . GLY A 1 260 ? 11.164 -5.454 -0.507 1.00 96.38 260 GLY A N 1
ATOM 1982 C CA . GLY A 1 260 ? 11.392 -6.370 0.611 1.00 96.38 260 GLY A CA 1
ATOM 1983 C C . GLY A 1 260 ? 10.207 -6.403 1.576 1.00 96.38 260 GLY A C 1
ATOM 1984 O O . GLY A 1 260 ? 9.172 -5.778 1.348 1.00 96.38 260 GLY A O 1
ATOM 1985 N N . GLN A 1 261 ? 10.337 -7.177 2.655 1.00 95.44 261 GLN A N 1
ATOM 1986 C CA . GLN A 1 261 ? 9.317 -7.229 3.702 1.00 95.44 261 GLN A CA 1
ATOM 1987 C C . GLN A 1 261 ? 9.325 -5.902 4.480 1.00 95.44 261 GLN A C 1
ATOM 1989 O O . GLN A 1 261 ? 10.347 -5.617 5.102 1.00 95.44 261 GLN A O 1
ATOM 1994 N N . PRO A 1 262 ? 8.235 -5.108 4.478 1.00 96.44 262 PRO A N 1
ATOM 1995 C CA . PRO A 1 262 ? 8.224 -3.831 5.185 1.00 96.44 262 PRO A CA 1
ATOM 1996 C C . PRO A 1 262 ? 8.519 -4.007 6.678 1.00 96.44 262 PRO A C 1
ATOM 1998 O O . PRO A 1 262 ? 8.180 -5.032 7.272 1.00 96.44 262 PRO A O 1
ATOM 2001 N N . ASP A 1 263 ? 9.124 -2.988 7.273 1.00 94.50 263 ASP A N 1
ATOM 2002 C CA . ASP A 1 263 ? 9.472 -2.919 8.690 1.00 94.50 263 ASP A CA 1
ATOM 2003 C C . ASP A 1 263 ? 9.207 -1.511 9.251 1.00 94.50 263 ASP A C 1
ATOM 2005 O O . ASP A 1 263 ? 8.745 -0.613 8.544 1.00 94.50 263 ASP A O 1
ATOM 2009 N N . SER A 1 264 ? 9.480 -1.295 10.539 1.00 92.19 264 SER A N 1
ATOM 2010 C CA . SER A 1 264 ? 9.230 0.001 11.180 1.00 92.19 264 SER A CA 1
ATOM 2011 C C . SER A 1 264 ? 9.998 1.153 10.520 1.00 92.19 264 SER A C 1
ATOM 2013 O O . SER A 1 264 ? 9.429 2.229 10.332 1.00 92.19 264 SER A O 1
ATOM 2015 N N . LEU A 1 265 ? 11.255 0.924 10.119 1.00 92.06 265 LEU A N 1
ATOM 2016 C CA . LEU A 1 265 ? 12.126 1.937 9.517 1.00 92.06 265 LEU A CA 1
ATOM 2017 C C . LEU A 1 265 ? 11.655 2.346 8.121 1.00 92.06 265 LEU A C 1
ATOM 2019 O O . LEU A 1 265 ? 11.538 3.536 7.836 1.00 92.06 265 LEU A O 1
ATOM 2023 N N . THR A 1 266 ? 11.336 1.383 7.261 1.00 94.69 266 THR A N 1
ATOM 2024 C CA . THR A 1 266 ? 10.821 1.660 5.911 1.00 94.69 266 THR A CA 1
ATOM 2025 C C . THR A 1 266 ? 9.430 2.290 5.935 1.00 94.69 266 THR A C 1
ATOM 2027 O O . THR A 1 266 ? 9.097 3.080 5.054 1.00 94.69 266 THR A O 1
ATOM 2030 N N . LEU A 1 267 ? 8.636 2.027 6.977 1.00 94.50 267 LEU A N 1
ATOM 2031 C CA . LEU A 1 267 ? 7.321 2.641 7.174 1.00 94.50 267 LEU A CA 1
ATOM 2032 C C . LEU A 1 267 ? 7.374 4.036 7.808 1.00 94.50 267 LEU A C 1
ATOM 2034 O O . LEU A 1 267 ? 6.325 4.663 7.960 1.00 94.50 267 LEU A O 1
ATOM 2038 N N . LEU A 1 268 ? 8.559 4.577 8.122 1.00 91.88 268 LEU A N 1
ATOM 2039 C CA . LEU A 1 268 ? 8.692 5.964 8.585 1.00 91.88 268 LEU A CA 1
ATOM 2040 C C . LEU A 1 268 ? 8.142 6.981 7.578 1.00 91.88 268 LEU A C 1
ATOM 2042 O O . LEU A 1 268 ? 7.668 8.043 7.995 1.00 91.88 268 LEU A O 1
ATOM 2046 N N . CYS A 1 269 ? 8.146 6.634 6.287 1.00 91.00 269 CYS A N 1
ATOM 2047 C CA . CYS A 1 269 ? 7.586 7.437 5.201 1.00 91.00 269 CYS A CA 1
ATOM 2048 C C . CYS A 1 269 ? 6.113 7.830 5.428 1.00 91.00 269 CYS A C 1
ATOM 2050 O O . CYS A 1 269 ? 5.717 8.928 5.044 1.00 91.00 269 CYS A O 1
ATOM 2052 N N . LEU A 1 270 ? 5.324 7.019 6.150 1.00 90.50 270 LEU A N 1
ATOM 2053 C CA . LEU A 1 270 ? 3.916 7.316 6.456 1.00 90.50 270 LEU A CA 1
ATOM 2054 C C . LEU A 1 270 ? 3.725 8.567 7.326 1.00 90.50 270 LEU A C 1
ATOM 2056 O O . LEU A 1 270 ? 2.695 9.237 7.233 1.00 90.50 270 LEU A O 1
ATOM 2060 N N . GLY A 1 271 ? 4.700 8.890 8.180 1.00 84.31 271 GLY A N 1
ATOM 2061 C CA . GLY A 1 271 ? 4.651 10.068 9.049 1.00 84.31 271 GLY A CA 1
ATOM 2062 C C . GLY A 1 271 ? 5.378 11.292 8.486 1.00 84.31 271 GLY A C 1
ATOM 2063 O O . GLY A 1 271 ? 5.103 12.416 8.922 1.00 84.31 271 GLY A O 1
ATOM 2064 N N . ASN A 1 272 ? 6.290 11.102 7.524 1.00 76.44 272 ASN A N 1
ATOM 2065 C CA . ASN A 1 272 ? 7.212 12.138 7.066 1.00 76.44 272 ASN A CA 1
ATOM 2066 C C . ASN A 1 272 ? 6.945 12.589 5.617 1.00 76.44 272 ASN A C 1
ATOM 2068 O O . ASN A 1 272 ? 7.315 11.926 4.646 1.00 76.44 272 ASN A O 1
ATOM 2072 N N . ARG A 1 273 ? 6.339 13.775 5.465 1.00 67.94 273 ARG A N 1
ATOM 2073 C CA . ARG A 1 273 ? 6.089 14.379 4.144 1.00 67.94 273 ARG A CA 1
ATOM 2074 C C . ARG A 1 273 ? 7.315 15.073 3.551 1.00 67.94 273 ARG A C 1
ATOM 2076 O O . ARG A 1 273 ? 7.385 15.178 2.336 1.00 67.94 273 ARG A O 1
ATOM 2083 N N . SER A 1 274 ? 8.271 15.520 4.366 1.00 61.31 274 SER A N 1
ATOM 2084 C CA . SER A 1 274 ? 9.375 16.383 3.919 1.00 61.31 274 SER A CA 1
ATOM 2085 C C . SER A 1 274 ? 10.646 15.625 3.535 1.00 61.31 274 SER A C 1
ATOM 2087 O O . SER A 1 274 ? 11.730 16.180 3.656 1.00 61.31 274 SER A O 1
ATOM 2089 N N . GLN A 1 275 ? 10.544 14.351 3.164 1.00 60.91 275 GLN A N 1
ATOM 2090 C CA . GLN A 1 275 ? 11.703 13.619 2.665 1.00 60.91 275 GLN A CA 1
ATOM 2091 C C . GLN A 1 275 ? 11.980 14.035 1.216 1.00 60.91 275 GLN A C 1
ATOM 2093 O O . GLN A 1 275 ? 11.040 14.090 0.413 1.00 60.91 275 GLN A O 1
ATOM 2098 N N . ASP A 1 276 ? 13.244 14.339 0.927 1.00 61.00 276 ASP A N 1
ATOM 2099 C CA . ASP A 1 276 ? 13.720 14.724 -0.402 1.00 61.00 276 ASP A CA 1
ATOM 2100 C C . ASP A 1 276 ? 13.348 13.647 -1.432 1.00 61.00 276 ASP A C 1
ATOM 2102 O O . ASP A 1 276 ? 13.227 12.456 -1.111 1.00 61.00 276 ASP A O 1
ATOM 2106 N N . ASN A 1 277 ? 13.067 14.067 -2.666 1.00 63.97 277 ASN A N 1
ATOM 2107 C CA . ASN A 1 277 ? 12.739 13.117 -3.719 1.00 63.97 277 ASN A CA 1
ATOM 2108 C C . ASN A 1 277 ? 13.983 12.285 -4.024 1.00 63.97 277 ASN A C 1
ATOM 2110 O O . ASN A 1 277 ? 15.094 12.803 -4.011 1.00 63.97 277 ASN A O 1
ATOM 2114 N N . ALA A 1 278 ? 13.816 11.014 -4.399 1.00 64.31 278 ALA A N 1
ATOM 2115 C CA . ALA A 1 278 ? 14.964 10.161 -4.726 1.00 64.31 278 ALA A CA 1
ATOM 2116 C C . ALA A 1 278 ? 15.804 10.690 -5.914 1.00 64.31 278 ALA A C 1
ATOM 2118 O O . ALA A 1 278 ? 16.912 10.227 -6.154 1.00 64.31 278 ALA A O 1
ATOM 2119 N N . LEU A 1 279 ? 15.267 11.655 -6.669 1.00 66.44 279 LEU A N 1
ATOM 2120 C CA . LEU A 1 279 ? 15.953 12.347 -7.760 1.00 66.44 279 LEU A CA 1
ATOM 2121 C C . LEU A 1 279 ? 16.833 13.521 -7.301 1.00 66.44 279 LEU A C 1
ATOM 2123 O O . LEU A 1 279 ? 17.614 14.013 -8.112 1.00 66.44 279 LEU A O 1
ATOM 2127 N N . ASP A 1 280 ? 16.710 13.964 -6.049 1.00 72.81 280 ASP A N 1
ATOM 2128 C CA . ASP A 1 280 ? 17.487 15.084 -5.505 1.00 72.81 280 ASP A CA 1
ATOM 2129 C C . ASP A 1 280 ? 18.916 14.654 -5.112 1.00 72.81 280 ASP A C 1
ATOM 2131 O O . ASP A 1 280 ? 19.807 15.497 -4.986 1.00 72.81 280 ASP A O 1
ATOM 2135 N N . ASP A 1 281 ? 19.165 13.346 -4.985 1.00 69.81 281 ASP A N 1
ATOM 2136 C CA . ASP A 1 281 ? 20.489 12.796 -4.703 1.00 69.81 281 ASP A CA 1
ATOM 2137 C C . ASP A 1 281 ? 21.386 12.797 -5.959 1.00 69.81 281 ASP A C 1
ATOM 2139 O O . ASP A 1 281 ? 21.020 12.294 -7.029 1.00 69.81 281 ASP A O 1
ATOM 2143 N N . ASP A 1 282 ? 22.613 13.317 -5.823 1.00 71.94 282 ASP A N 1
ATOM 2144 C CA . ASP A 1 282 ? 23.636 13.286 -6.878 1.00 71.94 282 ASP A CA 1
ATOM 2145 C C . ASP A 1 282 ? 24.212 11.868 -7.026 1.00 71.94 282 ASP A C 1
ATOM 2147 O O . ASP A 1 282 ? 25.228 11.494 -6.433 1.00 71.94 282 ASP A O 1
ATOM 2151 N N . LEU A 1 283 ? 23.495 11.034 -7.777 1.00 74.31 283 LEU A N 1
ATOM 2152 C CA . LEU A 1 283 ? 23.819 9.626 -7.968 1.00 74.31 283 LEU A CA 1
ATOM 2153 C C . LEU A 1 283 ? 24.581 9.397 -9.272 1.00 74.31 283 LEU A C 1
ATOM 2155 O O . LEU A 1 283 ? 24.088 9.652 -10.373 1.00 74.31 283 LEU A O 1
ATOM 2159 N N . SER A 1 284 ? 25.774 8.815 -9.140 1.00 78.19 284 SER A N 1
ATOM 2160 C CA . SER A 1 284 ? 26.541 8.296 -10.271 1.00 78.19 284 SER A CA 1
ATOM 2161 C C . SER A 1 284 ? 25.963 6.955 -10.725 1.00 78.19 284 SER A C 1
ATOM 2163 O O . SER A 1 284 ? 26.032 5.957 -10.005 1.00 78.19 284 SER A O 1
ATOM 2165 N N . VAL A 1 285 ? 25.384 6.927 -11.926 1.00 82.69 285 VAL A N 1
ATOM 2166 C CA . VAL A 1 285 ? 24.826 5.708 -12.527 1.00 82.69 285 VAL A CA 1
ATOM 2167 C C . VAL A 1 285 ? 25.951 4.872 -13.138 1.00 82.69 285 VAL A C 1
ATOM 2169 O O . VAL A 1 285 ? 26.774 5.375 -13.905 1.00 82.69 285 VAL A O 1
ATOM 2172 N N . ALA A 1 286 ? 25.982 3.571 -12.836 1.00 81.50 286 ALA A N 1
ATOM 2173 C CA . ALA A 1 286 ? 26.994 2.670 -13.383 1.00 81.50 286 ALA A CA 1
ATOM 2174 C C . ALA A 1 286 ? 26.941 2.627 -14.932 1.00 81.50 286 ALA A C 1
ATOM 2176 O O . ALA A 1 286 ? 25.866 2.391 -15.491 1.00 81.50 286 ALA A O 1
ATOM 2177 N N . PRO A 1 287 ? 28.078 2.751 -15.654 1.00 84.44 287 PRO A N 1
ATOM 2178 C CA . PRO A 1 287 ? 28.087 2.765 -17.123 1.00 84.44 287 PRO A CA 1
ATOM 2179 C C . PRO A 1 287 ? 27.473 1.520 -17.778 1.00 84.44 287 PRO A C 1
ATOM 2181 O O . PRO A 1 287 ? 26.846 1.610 -18.831 1.00 84.44 287 PRO A O 1
ATOM 2184 N N . SER A 1 288 ? 27.625 0.350 -17.151 1.00 82.06 288 SER A N 1
ATOM 2185 C CA . SER A 1 288 ? 27.011 -0.897 -17.624 1.00 82.06 288 SER A CA 1
ATOM 2186 C C . SER A 1 288 ? 25.485 -0.856 -17.550 1.00 82.06 288 SER A C 1
ATOM 2188 O O . SER A 1 288 ? 24.815 -1.353 -18.456 1.00 82.06 288 SER A O 1
ATOM 2190 N N . PHE A 1 289 ? 24.934 -0.238 -16.503 1.00 84.81 289 PHE A N 1
ATOM 2191 C CA . PHE A 1 289 ? 23.496 -0.051 -16.366 1.00 84.81 289 PHE A CA 1
ATOM 2192 C C . PHE A 1 289 ? 22.969 0.956 -17.387 1.00 84.81 289 PHE A C 1
ATOM 2194 O O . PHE A 1 289 ? 21.961 0.670 -18.027 1.00 84.81 289 PHE A O 1
ATOM 2201 N N . LEU A 1 290 ? 23.672 2.077 -17.598 1.00 83.56 290 LEU A N 1
ATOM 2202 C CA . LEU A 1 290 ? 23.313 3.050 -18.638 1.00 83.56 290 LEU A CA 1
ATOM 2203 C C . LEU A 1 290 ? 23.205 2.372 -20.006 1.00 83.56 290 LEU A C 1
ATOM 2205 O O . LEU A 1 290 ? 22.158 2.452 -20.638 1.00 83.56 290 LEU A O 1
ATOM 2209 N N . ALA A 1 291 ? 24.214 1.596 -20.408 1.00 83.94 291 ALA A N 1
ATOM 2210 C CA . ALA A 1 291 ? 24.189 0.881 -21.684 1.00 83.94 291 ALA A CA 1
ATOM 2211 C C . ALA A 1 291 ? 23.020 -0.123 -21.795 1.00 83.94 291 ALA A C 1
ATOM 2213 O O . ALA A 1 291 ? 22.416 -0.273 -22.862 1.00 83.94 291 ALA A O 1
ATOM 2214 N N . LEU A 1 292 ? 22.683 -0.823 -20.704 1.00 82.81 292 LEU A N 1
ATOM 2215 C CA . LEU A 1 292 ? 21.546 -1.750 -20.668 1.00 82.81 292 LEU A CA 1
ATOM 2216 C C . LEU A 1 292 ? 20.211 -1.006 -20.792 1.00 82.81 292 LEU A C 1
ATOM 2218 O O . LEU A 1 292 ? 19.341 -1.414 -21.566 1.00 82.81 292 LEU A O 1
ATOM 2222 N N . ALA A 1 293 ? 20.060 0.081 -20.044 1.00 81.44 293 ALA A N 1
ATOM 2223 C CA . ALA A 1 293 ? 18.845 0.871 -20.000 1.00 81.44 293 ALA A CA 1
ATOM 2224 C C . ALA A 1 293 ? 18.623 1.645 -21.308 1.00 81.44 293 ALA A C 1
ATOM 2226 O O . ALA A 1 293 ? 17.521 1.608 -21.847 1.00 81.44 293 ALA A O 1
ATOM 2227 N N . GLU A 1 294 ? 19.664 2.228 -21.903 1.00 84.06 294 GLU A N 1
ATOM 2228 C CA . GLU A 1 294 ? 19.627 2.831 -23.243 1.00 84.06 294 GLU A CA 1
ATOM 2229 C C . GLU A 1 294 ? 19.207 1.817 -24.311 1.00 84.06 294 GLU A C 1
ATOM 2231 O O . GLU A 1 294 ? 18.372 2.107 -25.170 1.00 84.06 294 GLU A O 1
ATOM 2236 N N . LYS A 1 295 ? 19.725 0.585 -24.240 1.00 83.88 295 LYS A N 1
ATOM 2237 C CA . LYS A 1 295 ? 19.312 -0.494 -25.145 1.00 83.88 295 LYS A CA 1
ATOM 2238 C C . LYS A 1 295 ? 17.840 -0.868 -24.951 1.00 83.88 295 LYS A C 1
ATOM 2240 O O . LYS A 1 295 ? 17.144 -1.124 -25.936 1.00 83.88 295 LYS A O 1
ATOM 2245 N N . ALA A 1 296 ? 17.361 -0.916 -23.709 1.00 80.19 296 ALA A N 1
ATOM 2246 C CA . ALA A 1 296 ? 15.953 -1.165 -23.409 1.00 80.19 296 ALA A CA 1
ATOM 2247 C C . ALA A 1 296 ? 15.052 -0.036 -23.934 1.00 80.19 296 ALA A C 1
ATOM 2249 O O . ALA A 1 296 ? 14.050 -0.317 -24.589 1.00 80.19 296 ALA A O 1
ATOM 2250 N N . LEU A 1 297 ? 15.458 1.220 -23.735 1.00 79.44 297 LEU A N 1
ATOM 2251 C CA . LEU A 1 297 ? 14.797 2.421 -24.249 1.00 79.44 297 LEU A CA 1
ATOM 2252 C C . LEU A 1 297 ? 14.710 2.422 -25.775 1.00 79.44 297 LEU A C 1
ATOM 2254 O O . LEU A 1 297 ? 13.619 2.571 -26.326 1.00 79.44 297 LEU A O 1
ATOM 2258 N N . GLY A 1 298 ? 15.827 2.176 -26.463 1.00 80.19 298 GLY A N 1
ATOM 2259 C CA . GLY A 1 298 ? 15.858 2.111 -27.923 1.00 80.19 298 GLY A CA 1
ATOM 2260 C C . GLY A 1 298 ? 14.971 0.996 -28.485 1.00 80.19 298 GLY A C 1
ATOM 2261 O O . GLY A 1 298 ? 14.281 1.190 -29.486 1.00 80.19 298 GLY A O 1
ATOM 2262 N N . ASN A 1 299 ? 14.917 -0.163 -27.821 1.00 76.69 299 ASN A N 1
ATOM 2263 C CA . ASN A 1 299 ? 14.033 -1.261 -28.223 1.00 76.69 299 ASN A CA 1
ATOM 2264 C C . ASN A 1 299 ? 12.550 -0.949 -27.980 1.00 76.69 299 ASN A C 1
ATOM 2266 O O . ASN A 1 299 ? 11.724 -1.244 -28.851 1.00 76.69 299 ASN A O 1
ATOM 2270 N N . ALA A 1 300 ? 12.222 -0.326 -26.845 1.00 73.69 300 ALA A N 1
ATOM 2271 C CA . ALA A 1 300 ? 10.864 0.103 -26.532 1.00 73.69 300 ALA A CA 1
ATOM 2272 C C . ALA A 1 300 ? 10.357 1.117 -27.571 1.00 73.69 300 ALA A C 1
ATOM 2274 O O . ALA A 1 300 ? 9.247 0.969 -28.079 1.00 73.69 300 ALA A O 1
ATOM 2275 N N . GLN A 1 301 ? 11.196 2.084 -27.959 1.00 74.44 301 GLN A N 1
ATOM 2276 C CA . GLN A 1 301 ? 10.873 3.076 -28.989 1.00 74.44 301 GLN A CA 1
ATOM 2277 C C . GLN 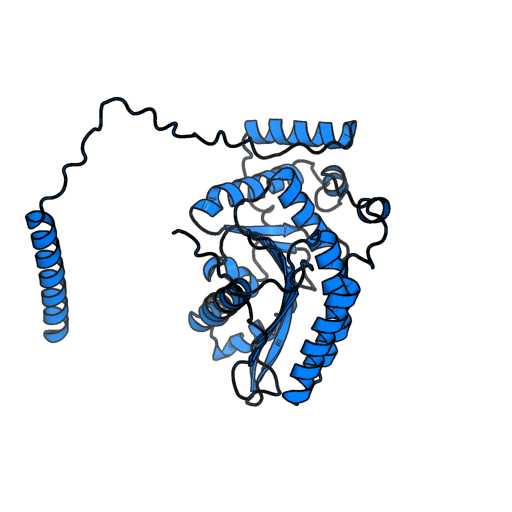A 1 301 ? 10.741 2.467 -30.394 1.00 74.44 301 GLN A C 1
ATOM 2279 O O . GLN A 1 301 ? 9.843 2.842 -31.143 1.00 74.44 301 GLN A O 1
ATOM 2284 N N . ALA A 1 302 ? 11.621 1.534 -30.772 1.00 76.44 302 ALA A N 1
ATOM 2285 C CA . ALA A 1 302 ? 11.688 1.034 -32.146 1.00 76.44 302 ALA A CA 1
ATOM 2286 C C . ALA A 1 302 ? 10.707 -0.106 -32.456 1.00 76.44 302 ALA A C 1
ATOM 2288 O O . ALA A 1 302 ? 10.306 -0.274 -33.608 1.00 76.44 302 ALA A O 1
ATOM 2289 N N . LYS A 1 303 ? 10.384 -0.951 -31.470 1.00 68.25 303 LYS A N 1
ATOM 2290 C CA . LYS A 1 303 ? 9.687 -2.229 -31.707 1.00 68.25 303 LYS A CA 1
ATOM 2291 C C . LYS A 1 303 ? 8.482 -2.460 -30.803 1.00 68.25 303 LYS A C 1
ATOM 2293 O O . LYS A 1 303 ? 7.810 -3.472 -30.981 1.00 68.25 303 LYS A O 1
ATOM 2298 N N . GLY A 1 304 ? 8.239 -1.586 -29.821 1.00 67.00 304 GLY A N 1
ATOM 2299 C CA . GLY A 1 304 ? 7.235 -1.825 -28.778 1.00 67.00 304 GLY A CA 1
ATOM 2300 C C . GLY A 1 304 ? 7.496 -3.103 -27.970 1.00 67.00 304 GLY A C 1
ATOM 2301 O O . GLY A 1 304 ? 6.567 -3.661 -27.396 1.00 67.00 304 GLY A O 1
ATOM 2302 N N . GLY A 1 305 ? 8.736 -3.608 -27.984 1.00 62.19 305 GLY A N 1
ATOM 2303 C CA . GLY A 1 305 ? 9.134 -4.819 -27.273 1.00 62.19 305 GLY A CA 1
ATOM 2304 C C . GLY A 1 305 ? 9.783 -4.481 -25.936 1.00 62.19 305 GLY A C 1
ATOM 2305 O O . GLY A 1 305 ? 10.674 -3.632 -25.886 1.00 62.19 305 GLY A O 1
ATOM 2306 N N . ASP A 1 306 ? 9.367 -5.176 -24.879 1.00 66.06 306 ASP A N 1
ATOM 2307 C CA . ASP A 1 306 ? 9.919 -5.006 -23.536 1.00 66.06 306 ASP A CA 1
ATOM 2308 C C . ASP A 1 306 ? 11.259 -5.752 -23.398 1.00 66.06 306 ASP A C 1
ATOM 2310 O O . ASP A 1 306 ? 11.410 -6.903 -23.816 1.00 66.06 306 ASP A O 1
ATOM 2314 N N . VAL A 1 307 ? 12.254 -5.087 -22.806 1.00 69.31 307 VAL A N 1
ATOM 2315 C CA . VAL A 1 307 ? 13.555 -5.672 -22.448 1.00 69.31 307 VAL A CA 1
ATOM 2316 C C . VAL A 1 307 ? 13.652 -5.727 -20.929 1.00 69.31 307 VAL A C 1
ATOM 2318 O O . VAL A 1 307 ? 13.377 -4.731 -20.257 1.00 69.31 307 VAL A O 1
ATOM 2321 N N . LEU A 1 308 ? 14.068 -6.873 -20.387 1.00 75.31 308 LEU A N 1
ATOM 2322 C CA . LEU A 1 308 ? 14.362 -7.001 -18.960 1.00 75.31 308 LEU A CA 1
ATOM 2323 C C . LEU A 1 308 ? 15.567 -6.121 -18.600 1.00 75.31 308 LEU A C 1
ATOM 2325 O O . LEU A 1 308 ? 16.632 -6.252 -19.202 1.00 75.31 308 LEU A O 1
ATOM 2329 N N . LEU A 1 309 ? 15.397 -5.247 -17.605 1.00 77.19 309 LEU A N 1
ATOM 2330 C CA . LEU A 1 309 ? 16.466 -4.415 -17.034 1.00 77.19 309 LEU A CA 1
ATOM 2331 C C . LEU A 1 309 ? 17.255 -5.147 -15.942 1.00 77.19 309 LEU A C 1
ATOM 2333 O O . LEU A 1 309 ? 18.224 -4.616 -15.402 1.00 77.19 309 LEU A O 1
ATOM 2337 N N . ARG A 1 310 ? 16.856 -6.379 -15.625 1.00 72.38 310 ARG A N 1
ATOM 2338 C CA . ARG A 1 310 ? 17.591 -7.286 -14.752 1.00 72.38 310 ARG A CA 1
ATOM 2339 C C . ARG A 1 310 ? 18.342 -8.290 -15.612 1.00 72.38 310 ARG A C 1
ATOM 2341 O O . ARG A 1 310 ? 17.737 -8.962 -16.450 1.00 72.38 310 ARG A O 1
ATOM 2348 N N . GLU A 1 311 ? 19.650 -8.416 -15.396 1.00 70.81 311 GLU A N 1
ATOM 2349 C CA . GLU A 1 311 ? 20.376 -9.541 -15.977 1.00 70.81 311 GLU A CA 1
ATOM 2350 C C . GLU A 1 311 ? 19.735 -10.839 -15.473 1.00 70.81 311 GLU A C 1
ATOM 2352 O O . GLU A 1 311 ? 19.422 -10.940 -14.279 1.00 70.81 311 GLU A O 1
ATOM 2357 N N . PRO A 1 312 ? 19.496 -11.834 -16.349 1.00 61.06 312 PRO A N 1
ATOM 2358 C CA . PRO A 1 312 ? 19.010 -13.119 -15.895 1.00 61.06 312 PRO A CA 1
ATOM 2359 C C . PRO A 1 312 ? 20.023 -13.626 -14.883 1.00 61.06 312 PRO A C 1
ATOM 2361 O O . PRO A 1 312 ? 21.171 -13.900 -15.239 1.00 61.06 312 PRO A O 1
ATOM 2364 N N . ARG A 1 313 ? 19.604 -13.730 -13.615 1.00 62.97 313 ARG A N 1
ATOM 2365 C CA . ARG A 1 313 ? 20.413 -14.388 -12.599 1.00 62.97 313 ARG A CA 1
ATOM 2366 C C . ARG A 1 313 ? 20.758 -15.739 -13.185 1.00 62.97 313 ARG A C 1
ATOM 2368 O O . ARG A 1 313 ? 19.874 -16.583 -13.361 1.00 62.97 313 ARG A O 1
ATOM 2375 N N . GLN A 1 314 ? 22.034 -15.945 -13.499 1.00 54.47 314 GLN A N 1
ATOM 2376 C CA . GLN A 1 314 ? 22.540 -17.294 -13.577 1.00 54.47 314 GLN A CA 1
ATOM 2377 C C . GLN A 1 314 ? 22.279 -17.821 -12.180 1.00 54.47 314 GLN A C 1
ATOM 2379 O O . GLN A 1 314 ? 22.998 -17.487 -11.241 1.00 54.47 314 GLN A O 1
ATOM 2384 N N . LYS A 1 315 ? 21.171 -18.556 -12.005 1.00 50.38 315 LYS A N 1
ATOM 2385 C CA . LYS A 1 315 ? 21.043 -19.434 -10.859 1.00 50.38 315 LYS A CA 1
ATOM 2386 C C . LYS A 1 315 ? 22.320 -20.227 -10.954 1.00 50.38 315 LYS A C 1
ATOM 2388 O O . LYS A 1 315 ? 22.468 -21.022 -11.884 1.00 50.38 315 LYS A O 1
ATOM 2393 N N . THR A 1 316 ? 23.255 -19.953 -10.057 1.00 41.53 316 THR A N 1
ATOM 2394 C CA . THR A 1 316 ? 24.324 -20.876 -9.762 1.00 41.53 316 THR A CA 1
ATOM 2395 C C . THR A 1 316 ? 23.563 -22.079 -9.252 1.00 41.53 316 THR A C 1
ATOM 2397 O O . THR A 1 316 ? 23.238 -22.193 -8.072 1.00 41.53 316 THR A O 1
ATOM 2400 N N . VAL A 1 317 ? 23.123 -22.921 -10.189 1.00 40.03 317 VAL A N 1
ATOM 2401 C CA . VAL A 1 317 ? 22.731 -24.272 -9.899 1.00 40.03 317 VAL A CA 1
ATOM 2402 C C . VAL A 1 317 ? 24.038 -24.794 -9.367 1.00 40.03 317 VAL A C 1
ATOM 2404 O O . VAL A 1 317 ? 24.975 -25.052 -10.121 1.00 40.03 317 VAL A O 1
ATOM 2407 N N . VAL A 1 318 ? 24.145 -24.811 -8.043 1.00 44.69 318 VAL A N 1
ATOM 2408 C CA . VAL A 1 318 ? 25.113 -25.640 -7.363 1.00 44.69 318 VAL A CA 1
ATOM 2409 C C . VAL A 1 318 ? 24.670 -27.039 -7.758 1.00 44.69 318 VAL A C 1
ATOM 2411 O O . VAL A 1 318 ? 23.851 -27.667 -7.090 1.00 44.69 318 VAL A O 1
ATOM 2414 N N . LEU A 1 319 ? 25.096 -27.458 -8.952 1.00 43.19 319 LEU A N 1
ATOM 2415 C CA . LEU A 1 319 ? 25.068 -28.830 -9.382 1.00 43.19 319 LEU A CA 1
ATOM 2416 C C . LEU A 1 319 ? 25.902 -29.507 -8.314 1.00 43.19 319 LEU A C 1
ATOM 2418 O O . LEU A 1 319 ? 27.117 -29.331 -8.246 1.00 43.19 319 LEU A O 1
ATOM 2422 N N . GLY A 1 320 ? 25.208 -30.178 -7.401 1.00 43.16 320 GLY A N 1
ATOM 2423 C CA . GLY A 1 320 ? 25.812 -31.129 -6.498 1.00 43.16 320 GLY A CA 1
ATOM 2424 C C . GLY A 1 320 ? 26.360 -32.274 -7.334 1.00 43.16 320 GLY A C 1
ATOM 2425 O O . GLY A 1 320 ? 25.785 -33.355 -7.352 1.00 43.16 320 GLY A O 1
ATOM 2426 N N . GLU A 1 321 ? 27.458 -32.032 -8.042 1.00 40.22 321 GLU A N 1
ATOM 2427 C CA . GLU A 1 321 ? 28.378 -33.079 -8.427 1.00 40.22 321 GLU A CA 1
ATOM 2428 C C . GLU A 1 321 ? 29.154 -33.430 -7.164 1.00 40.22 321 GLU A C 1
ATOM 2430 O O . GLU A 1 321 ? 30.028 -32.704 -6.685 1.00 40.22 321 GLU A O 1
ATOM 2435 N N . GLY A 1 322 ? 28.759 -34.548 -6.563 1.00 52.16 322 GLY A N 1
ATOM 2436 C CA . GLY A 1 322 ? 29.577 -35.196 -5.564 1.00 52.16 322 GLY A CA 1
ATOM 2437 C C . GLY A 1 322 ? 30.930 -35.539 -6.175 1.00 52.16 322 GLY A C 1
ATOM 2438 O O . GLY A 1 322 ? 31.010 -36.405 -7.033 1.00 52.16 322 GLY A O 1
ATOM 2439 N N . SER A 1 323 ? 31.985 -34.875 -5.712 1.00 45.88 323 SER A N 1
ATOM 2440 C CA . SER A 1 323 ? 33.357 -35.384 -5.729 1.00 45.88 323 SER A CA 1
ATOM 2441 C C . SER A 1 323 ? 34.286 -34.408 -5.000 1.00 45.88 323 SER A C 1
ATOM 2443 O O . SER A 1 323 ? 34.658 -33.370 -5.531 1.00 45.88 323 SER A O 1
ATOM 2445 N N . GLY A 1 324 ? 34.653 -34.774 -3.769 1.00 51.31 324 GLY A N 1
ATOM 2446 C CA . GLY A 1 324 ? 35.923 -34.459 -3.103 1.00 51.31 324 GLY A CA 1
ATOM 2447 C C . GLY A 1 324 ? 36.513 -33.051 -3.236 1.00 51.31 324 GLY A C 1
ATOM 2448 O O . GLY A 1 324 ? 37.290 -32.765 -4.135 1.00 51.31 324 GLY A O 1
ATOM 2449 N N . THR A 1 325 ? 36.317 -32.223 -2.213 1.00 46.19 325 THR A N 1
ATOM 2450 C CA . THR A 1 325 ? 37.338 -31.916 -1.186 1.00 46.19 325 THR A CA 1
ATOM 2451 C C . THR A 1 325 ? 36.724 -30.892 -0.236 1.00 46.19 325 THR A C 1
ATOM 2453 O O . THR A 1 325 ? 36.925 -29.685 -0.331 1.00 46.19 325 THR A O 1
ATOM 2456 N N . GLY A 1 326 ? 35.905 -31.391 0.692 1.00 36.69 326 GLY A N 1
ATOM 2457 C CA . GLY A 1 326 ? 35.395 -30.569 1.777 1.00 36.69 326 GLY A CA 1
ATOM 2458 C C . GLY A 1 326 ? 36.560 -30.115 2.646 1.00 36.69 326 GLY A C 1
ATOM 2459 O O . GLY A 1 326 ? 37.177 -30.923 3.339 1.00 36.69 326 GLY A O 1
ATOM 2460 N N . ARG A 1 327 ? 36.845 -28.812 2.640 1.00 44.88 327 ARG A N 1
ATOM 2461 C CA . ARG A 1 327 ? 37.548 -28.171 3.747 1.00 44.88 327 ARG A CA 1
ATOM 2462 C C . ARG A 1 327 ? 36.593 -28.256 4.935 1.00 44.88 327 ARG A C 1
ATOM 2464 O O . ARG A 1 327 ? 35.639 -27.490 5.037 1.00 44.88 327 ARG A O 1
ATOM 2471 N N . SER A 1 328 ? 36.787 -29.276 5.764 1.00 35.50 328 SER A N 1
ATOM 2472 C CA . SER A 1 328 ? 36.005 -29.500 6.971 1.00 35.50 328 SER A CA 1
ATOM 2473 C C . SER A 1 328 ? 36.133 -28.275 7.870 1.00 35.50 328 SER A C 1
ATOM 2475 O O . SER A 1 328 ? 37.211 -28.009 8.405 1.00 35.50 328 SER A O 1
ATOM 2477 N N . VAL A 1 329 ? 35.038 -27.544 8.065 1.00 46.16 329 VAL A N 1
ATOM 2478 C CA . VAL A 1 329 ? 34.889 -26.751 9.284 1.00 46.16 329 VAL A CA 1
ATOM 2479 C C . VAL A 1 329 ? 34.981 -27.767 10.426 1.00 46.16 329 VAL A C 1
ATOM 2481 O O . VAL A 1 329 ? 34.227 -28.745 10.400 1.00 46.16 329 VAL A O 1
ATOM 2484 N N . PRO A 1 330 ? 35.942 -27.642 11.360 1.00 43.62 330 PRO A N 1
ATOM 2485 C CA . PRO A 1 330 ? 36.092 -28.622 12.420 1.00 43.62 330 PRO A CA 1
ATOM 2486 C C . PRO A 1 330 ? 34.785 -28.651 13.202 1.00 43.62 330 PRO A C 1
ATOM 2488 O O . PRO A 1 330 ? 34.366 -27.638 13.761 1.00 43.62 330 PRO A O 1
ATOM 2491 N N . ALA A 1 331 ? 34.123 -29.808 13.198 1.00 50.66 331 ALA A N 1
ATOM 2492 C CA . ALA A 1 331 ? 32.966 -30.041 14.038 1.00 50.66 331 ALA A CA 1
ATOM 2493 C C . ALA A 1 331 ? 33.382 -29.718 15.476 1.00 50.66 331 ALA A C 1
ATOM 2495 O O . ALA A 1 331 ? 34.228 -30.401 16.060 1.00 50.66 331 ALA A O 1
ATOM 2496 N N . MET A 1 332 ? 32.842 -28.625 16.020 1.00 59.25 332 MET A N 1
ATOM 2497 C CA . MET A 1 332 ? 33.066 -28.260 17.410 1.00 59.25 332 MET A CA 1
ATOM 2498 C C . MET A 1 332 ? 32.592 -29.438 18.252 1.00 59.25 332 MET A C 1
ATOM 2500 O O . MET A 1 332 ? 31.419 -29.809 18.212 1.00 59.25 332 MET A O 1
ATOM 2504 N N . SER A 1 333 ? 33.524 -30.066 18.974 1.00 77.19 333 SER A N 1
ATOM 2505 C CA . SER A 1 333 ? 33.184 -31.183 19.850 1.00 77.19 333 SER A CA 1
ATOM 2506 C C . SER A 1 333 ? 32.070 -30.756 20.808 1.00 77.19 333 SER A C 1
ATOM 2508 O O . SER A 1 333 ? 32.025 -29.603 21.242 1.00 77.19 333 SER A O 1
ATOM 2510 N N . SER A 1 334 ? 31.191 -31.681 21.184 1.00 69.44 334 SER A N 1
ATOM 2511 C CA . SER A 1 334 ? 30.119 -31.430 22.160 1.00 69.44 334 SER A CA 1
ATOM 2512 C C . SER A 1 334 ? 30.627 -30.785 23.460 1.00 69.44 334 SER A C 1
ATOM 2514 O O . SER A 1 334 ? 29.906 -30.016 24.089 1.00 69.44 334 SER A O 1
ATOM 2516 N N . LYS A 1 335 ? 31.901 -31.005 23.816 1.00 80.50 335 LYS A N 1
ATOM 2517 C CA . LYS A 1 335 ? 32.583 -30.346 24.940 1.00 80.50 335 LYS A CA 1
ATOM 2518 C C . LYS A 1 335 ? 32.831 -28.849 24.715 1.00 80.50 335 LYS A C 1
ATOM 2520 O O . LYS A 1 335 ? 32.702 -28.075 25.655 1.00 80.50 335 LYS A O 1
ATOM 2525 N N . ALA A 1 336 ? 33.156 -28.434 23.491 1.00 79.00 336 ALA A N 1
ATOM 2526 C CA . ALA A 1 336 ? 33.356 -27.027 23.142 1.00 79.00 336 ALA A CA 1
ATOM 2527 C C . ALA A 1 336 ? 32.033 -26.245 23.160 1.00 79.00 336 ALA A C 1
ATOM 2529 O O . ALA A 1 336 ? 32.000 -25.107 23.618 1.00 79.00 336 ALA A O 1
ATOM 2530 N N . ILE A 1 337 ? 30.934 -26.878 22.736 1.00 77.81 337 ILE A N 1
ATOM 2531 C CA . ILE A 1 337 ? 29.587 -26.296 22.836 1.00 77.81 337 ILE A CA 1
ATOM 2532 C C . ILE A 1 337 ? 29.199 -26.125 24.310 1.00 77.81 337 ILE A C 1
ATOM 2534 O O . ILE A 1 337 ? 28.757 -25.049 24.706 1.00 77.81 337 ILE A O 1
ATOM 2538 N N . LEU A 1 338 ? 29.432 -27.144 25.146 1.00 85.62 338 LEU A N 1
ATOM 2539 C CA . LEU A 1 338 ? 29.139 -27.063 26.580 1.00 85.62 338 LEU A CA 1
ATOM 2540 C C . LEU A 1 338 ? 29.962 -25.973 27.288 1.00 85.62 338 LEU A C 1
ATOM 2542 O O . LEU A 1 338 ? 29.434 -25.253 28.132 1.00 85.62 338 LEU A O 1
ATOM 2546 N N . ALA A 1 339 ? 31.242 -25.829 26.928 1.00 86.56 339 ALA A N 1
ATOM 2547 C CA . ALA A 1 339 ? 32.115 -24.793 27.476 1.00 86.56 339 ALA A CA 1
ATOM 2548 C C . ALA A 1 339 ? 31.643 -23.382 27.094 1.00 86.56 339 ALA A C 1
ATOM 2550 O O . ALA A 1 339 ? 31.621 -22.496 27.945 1.00 86.56 339 ALA A O 1
ATOM 2551 N N . LEU A 1 340 ? 31.205 -23.182 25.845 1.00 86.06 340 LEU A N 1
ATOM 2552 C CA . LEU A 1 340 ? 30.659 -21.902 25.389 1.00 86.06 340 LEU A CA 1
ATOM 2553 C C . LEU A 1 340 ? 29.387 -21.529 26.168 1.00 86.06 340 LEU A C 1
ATOM 2555 O O . LEU A 1 340 ? 29.263 -20.403 26.644 1.00 86.06 340 LEU A O 1
ATOM 2559 N N . VAL A 1 341 ? 28.476 -22.489 26.361 1.00 88.25 341 VAL A N 1
ATOM 2560 C CA . VAL A 1 341 ? 27.248 -22.285 27.148 1.00 88.25 341 VAL A CA 1
ATOM 2561 C C . VAL A 1 341 ? 27.578 -21.940 28.603 1.00 88.25 341 VAL A C 1
ATOM 2563 O O . VAL A 1 341 ? 26.994 -21.008 29.153 1.00 88.25 341 VAL A O 1
ATOM 2566 N N . ALA A 1 342 ? 28.547 -22.623 29.219 1.00 90.88 342 ALA A N 1
ATOM 2567 C CA . ALA A 1 342 ? 28.971 -22.329 30.587 1.00 90.88 342 ALA A CA 1
ATOM 2568 C C . ALA A 1 342 ? 29.553 -20.911 30.735 1.00 90.88 342 ALA A C 1
ATOM 2570 O O . ALA A 1 342 ? 29.250 -20.226 31.711 1.00 90.88 342 ALA A O 1
ATOM 2571 N N . ILE A 1 343 ? 30.339 -20.447 29.756 1.00 92.19 343 ILE A N 1
ATOM 2572 C CA . ILE A 1 343 ? 30.891 -19.083 29.740 1.00 92.19 343 ILE A CA 1
ATOM 2573 C C . ILE A 1 343 ? 29.768 -18.047 29.633 1.00 92.19 343 ILE A C 1
ATOM 2575 O O . ILE A 1 343 ? 29.761 -17.079 30.389 1.00 92.19 343 ILE A O 1
ATOM 2579 N N . VAL A 1 344 ? 28.794 -18.259 28.743 1.00 90.81 344 VAL A N 1
ATOM 2580 C CA . VAL A 1 344 ? 27.654 -17.341 28.583 1.00 90.81 344 VAL A CA 1
ATOM 2581 C C . VAL A 1 344 ? 26.829 -17.260 29.870 1.00 90.81 344 VAL A C 1
ATOM 2583 O O . VAL A 1 344 ? 26.506 -16.163 30.319 1.00 90.81 344 VAL A O 1
ATOM 2586 N N . VAL A 1 345 ? 26.547 -18.396 30.515 1.00 93.56 345 VAL A N 1
ATOM 2587 C CA . VAL A 1 345 ? 25.829 -18.421 31.800 1.00 93.56 345 VAL A CA 1
ATOM 2588 C C . VAL A 1 345 ? 26.618 -17.693 32.892 1.00 93.56 345 VAL A C 1
ATOM 2590 O O . VAL A 1 345 ? 26.038 -16.898 33.628 1.00 93.56 345 VAL A O 1
ATOM 2593 N N . LEU A 1 346 ? 27.935 -17.902 32.978 1.00 93.00 346 LEU A N 1
ATOM 2594 C CA . LEU A 1 346 ? 28.785 -17.218 33.956 1.00 93.00 346 LEU A CA 1
ATOM 2595 C C . LEU A 1 346 ? 28.778 -15.694 33.758 1.00 93.00 346 LEU A C 1
ATOM 2597 O O . LEU A 1 346 ? 28.686 -14.955 34.736 1.00 93.00 346 LEU A O 1
ATOM 2601 N N . LEU A 1 347 ? 28.835 -15.226 32.508 1.00 92.69 347 LEU A N 1
ATOM 2602 C CA . LEU A 1 347 ? 28.773 -13.799 32.181 1.00 92.69 347 LEU A CA 1
ATOM 2603 C C . LEU A 1 347 ? 27.424 -13.179 32.567 1.00 92.69 347 LEU A C 1
ATOM 2605 O O . LEU A 1 347 ? 27.400 -12.078 33.112 1.00 92.69 347 LEU A O 1
ATOM 2609 N N . ILE A 1 348 ? 26.315 -13.895 32.354 1.00 92.38 348 ILE A N 1
ATOM 2610 C CA . ILE A 1 348 ? 24.980 -13.450 32.785 1.00 92.38 348 ILE A CA 1
ATOM 2611 C C . ILE A 1 348 ? 24.912 -13.352 34.313 1.00 92.38 348 ILE A C 1
ATOM 2613 O O . ILE A 1 348 ? 24.447 -12.345 34.842 1.00 92.38 348 ILE A O 1
ATOM 2617 N N . VAL A 1 349 ? 25.415 -14.357 35.036 1.00 94.56 349 VAL A N 1
ATOM 2618 C CA . VAL A 1 349 ? 25.438 -14.345 36.509 1.00 94.56 349 VAL A CA 1
ATOM 2619 C C . VAL A 1 349 ? 26.285 -13.185 37.043 1.00 94.56 349 VAL A C 1
ATOM 2621 O O . VAL A 1 349 ? 25.860 -12.502 37.972 1.00 94.56 349 VAL A O 1
ATOM 2624 N N . LEU A 1 350 ? 27.447 -12.920 36.439 1.00 93.56 350 LEU A N 1
ATOM 2625 C CA . LEU A 1 350 ? 28.300 -11.779 36.791 1.00 93.56 350 LEU A CA 1
ATOM 2626 C C . LEU A 1 350 ? 27.603 -10.438 36.544 1.00 93.56 350 LEU A C 1
ATOM 2628 O O . LEU A 1 350 ? 27.667 -9.562 37.403 1.00 93.56 350 LEU A O 1
ATOM 2632 N N . ALA A 1 351 ? 26.912 -10.286 35.413 1.00 89.81 351 ALA A N 1
ATOM 2633 C CA . ALA A 1 351 ? 26.160 -9.072 35.105 1.00 89.81 351 ALA A CA 1
ATOM 2634 C C . ALA A 1 351 ? 25.030 -8.833 36.120 1.00 89.81 351 ALA A C 1
ATOM 2636 O O . ALA A 1 351 ? 24.880 -7.722 36.621 1.00 89.81 351 ALA A O 1
ATOM 2637 N N . VAL A 1 352 ? 24.285 -9.882 36.486 1.00 92.75 352 VAL A N 1
ATOM 2638 C CA . VAL A 1 352 ? 23.231 -9.803 37.512 1.00 92.75 352 VAL A CA 1
ATOM 2639 C C . VAL A 1 352 ? 23.816 -9.447 38.881 1.00 92.75 352 VAL A C 1
ATOM 2641 O O . VAL A 1 352 ? 23.276 -8.584 39.565 1.00 92.75 352 VAL A O 1
ATOM 2644 N N . ALA A 1 353 ? 24.936 -10.055 39.278 1.00 91.81 353 ALA A N 1
ATOM 2645 C CA . ALA A 1 353 ? 25.592 -9.737 40.546 1.00 91.81 353 ALA A CA 1
ATOM 2646 C C . ALA A 1 353 ? 26.080 -8.279 40.600 1.00 91.81 353 ALA A C 1
ATOM 2648 O O . ALA A 1 353 ? 25.948 -7.633 41.636 1.00 91.81 353 ALA A O 1
ATOM 2649 N N . LEU A 1 354 ? 26.589 -7.744 39.485 1.00 92.50 354 LEU A N 1
ATOM 2650 C CA . LEU A 1 354 ? 27.021 -6.348 39.396 1.00 92.50 354 LEU A CA 1
ATOM 2651 C C . LEU A 1 354 ? 25.846 -5.373 39.580 1.00 92.50 354 LEU A C 1
ATOM 2653 O O . LEU A 1 354 ? 25.999 -4.359 40.251 1.00 92.50 354 LEU A O 1
ATOM 2657 N N . VAL A 1 355 ? 24.672 -5.707 39.033 1.00 88.94 355 VAL A N 1
ATOM 2658 C CA . VAL A 1 355 ? 23.434 -4.917 39.177 1.00 88.94 355 VAL A CA 1
ATOM 2659 C C . VAL A 1 355 ? 22.882 -4.950 40.605 1.00 88.94 355 VAL A C 1
ATOM 2661 O O . VAL A 1 355 ? 22.204 -4.019 41.005 1.00 88.94 355 VAL A O 1
ATOM 2664 N N . VAL A 1 356 ? 23.154 -6.003 41.379 1.00 90.00 356 VAL A N 1
ATOM 2665 C CA . VAL A 1 356 ? 22.686 -6.117 42.775 1.00 90.00 356 VAL A CA 1
ATOM 2666 C C . VAL A 1 356 ? 23.597 -5.371 43.761 1.00 90.00 356 VAL A C 1
ATOM 2668 O O . VAL A 1 356 ? 23.166 -5.041 44.864 1.00 90.00 356 VAL A O 1
ATOM 2671 N N . VAL A 1 357 ? 24.860 -5.138 43.397 1.00 86.75 357 VAL A N 1
ATOM 2672 C CA . VAL A 1 357 ? 25.857 -4.469 44.256 1.00 86.75 357 VAL A CA 1
ATOM 2673 C C . VAL A 1 357 ? 25.920 -2.954 44.015 1.00 86.75 357 VAL A C 1
ATOM 2675 O O . VAL A 1 357 ? 26.371 -2.224 44.899 1.00 86.75 357 VAL A O 1
ATOM 2678 N N . LEU A 1 358 ? 25.475 -2.493 42.844 1.00 81.00 358 LEU A N 1
ATOM 2679 C CA . LEU A 1 358 ? 25.242 -1.079 42.526 1.00 81.00 358 LEU A CA 1
ATOM 2680 C C . LEU A 1 358 ? 23.855 -0.645 43.004 1.00 81.00 358 LEU A C 1
ATOM 2682 O O . LEU A 1 358 ? 23.756 0.508 43.481 1.00 81.00 358 LEU A O 1
#

Radius of gyration: 24.3 Å; chains: 1; bounding box: 61×52×76 Å

Secondary structure (DSSP, 8-state):
-PPP-------SSPPPEEEEEEE--TT-SS-EEE---SHHHHHHHIIIIIIIIIHHHHTTTTS-TTTTHHHHHHT--EEEEEEETTEEEEEEEE--B-TT--B--EEEEEEE-SS-HHHHHHHHHHHHHHHHHHHHH--SHHHHHHHHHHHHHHHHHHT-GGGPPPHHHH------HHHHHHSTTTSSSSHHHHHHHHHHHHHHHHTTTS-EEEEEEP-SSSHHHHHHHHHHHIIIII--SS-EEEEEETT-SEEEEEESS--TTGGGGGT-S-PPPTTSS-----HHHHHHHHHHHHHHHHH-----SS-------------S---------HHHHHHHHHHHHHHHHHHHHHHHH-

pLDDT: mean 84.15, std 16.6, range [31.48, 98.56]

Foldseek 3Di:
DDDDPDDDDDDPDWKDKWKWKWAAAAQAQDTDTPGCPDPVSVLCCCFCPVFALVVCLVVCVLHPCVPCVQVLLQQQFKWKWKQAPAAIKTKTWHWHHYNVGHTHIMMMIMGTGPADVLQLLVQLVVLCVVLVVQRRPDRHPVSNVVSRVVSRVSSCVSRTPVNDDPPVVVPVPPPAVVLLCVDPVCVPPVVLVLLVVLVVQVQLVCLVPPKDKAKAFQSDPFPSRSVSNVVSCCCQAPVRNAMWMWIGRGPDRIIMIITHSHGRVNSVCSSDPPDDHSSVDPDDRDPVLVVLVVVQVVCCVPPVDGDHSDDPPPPPPVPPPDDDDDPDPPDQPPVNVVVVVVVVVVVVVVVVVVVVVD